Protein AF-A0A9N9XQN3-F1 (afdb_monomer)

InterPro domains:
  IPR042431 DENN domain-containing protein 10 [PTHR28544] (8-300)

Secondary structure (DSSP, 8-state):
-------EEEEEEEETTEEEEEEEES---HHHHHHHHHHHT-TT---TT-EEEEEETTEEEEEEEEEETTEEEEEEEEESS--HHHHHHHHHHHHHHHSSSSS--HHHHHHHHHHHHHHTEEEETTEEEESTTPPPP--HHHHHHHHGGGHHHHHHHHHTT--EEEE-SSHHHHHHHHHHHHTTSTTS-HHHHEE---SSGGG--TTT--EEEES-GGGGG-TTT-SEEEETTTTEEEE-TTTGGGG---HHHHHHHHHHHHHHHTT--HHHHHHHHHHHHHHHHHHHHHHHHTTT-TTS---HHHHHHHHHHHTT-

Solvent-accessible surface area (backbone atoms only — not comparable to full-atom values): 18106 Å² total; per-residue (Å²): 132,86,74,66,49,69,69,31,40,36,37,36,39,51,47,100,92,44,76,40,82,74,46,70,41,60,89,73,54,72,70,55,52,52,55,49,64,67,53,77,66,37,90,93,59,85,51,78,71,40,56,52,57,44,76,57,94,72,34,32,43,35,36,33,28,35,70,51,98,93,32,48,31,33,38,35,41,32,21,74,53,95,47,69,58,55,46,50,51,54,35,51,56,54,46,65,64,50,44,100,49,97,67,70,59,61,69,59,51,51,51,50,53,49,47,35,61,71,66,46,28,50,77,56,98,90,42,82,40,41,50,86,71,48,75,79,78,67,55,45,55,59,52,39,62,61,37,45,66,58,42,45,58,57,44,50,31,60,72,58,65,33,36,33,41,37,35,23,81,50,61,50,64,36,41,48,47,50,58,17,55,44,48,61,45,71,91,53,60,56,85,59,31,52,40,58,65,42,84,50,78,87,69,57,59,84,86,62,46,26,40,35,25,26,57,47,71,74,62,73,74,45,50,90,78,34,35,32,41,33,32,66,80,65,59,43,78,46,70,20,83,94,32,48,81,80,65,57,79,44,70,70,52,50,52,54,28,51,56,54,51,53,39,52,74,68,66,54,53,68,67,58,52,42,50,51,41,44,52,52,51,48,52,52,53,53,51,44,53,55,55,63,74,48,78,87,53,102,76,75,72,87,50,64,59,54,52,51,47,47,56,58,37,64,77,75,110

Organism: Phyllotreta striolata (NCBI:txid444603)

Radius of gyration: 21.81 Å; Cα contacts (8 Å, |Δi|>4): 492; chains: 1; bounding box: 52×36×66 Å

Nearest PDB structures (foldseek):
  3tw8-assembly2_C  TM=7.185E-01  e=7.564E-12  Homo sapiens
  6ekk-assembly2_B  TM=7.281E-01  e=8.008E-12  Homo sapiens
  8u62-assembly1_A  TM=4.070E-01  e=1.623E-01  Pseudomonas syringae pv. tomato str. DC3000
  8u62-assembly1_B  TM=3.936E-01  e=9.515E-01  Pseudomonas syringae pv. tomato str. DC3000
  8u63-assembly1_B  TM=2.597E-01  e=5.694E-01  Pseudomonas syringae pv. tomato str. DC3000

Structure (mmCIF, N/CA/C/O backbone):
data_AF-A0A9N9XQN3-F1
#
_entry.id   AF-A0A9N9XQN3-F1
#
loop_
_atom_site.group_PDB
_atom_site.id
_atom_site.type_symbol
_atom_site.label_atom_id
_atom_site.label_alt_id
_atom_site.label_comp_id
_atom_site.label_asym_id
_atom_site.label_entity_id
_atom_site.label_seq_id
_atom_site.pdbx_PDB_ins_code
_atom_site.Cartn_x
_atom_site.Cartn_y
_atom_site.Cartn_z
_atom_site.occupancy
_atom_site.B_iso_or_equiv
_atom_site.auth_seq_id
_atom_site.auth_comp_id
_atom_site.auth_asym_id
_atom_site.auth_atom_id
_atom_site.pdbx_PDB_model_num
ATOM 1 N N . MET A 1 1 ? 8.381 -19.493 3.415 1.00 41.78 1 MET A N 1
ATOM 2 C CA . MET A 1 1 ? 8.331 -18.110 2.904 1.00 41.78 1 MET A CA 1
ATOM 3 C C . MET A 1 1 ? 8.675 -18.151 1.430 1.00 41.78 1 MET A C 1
ATOM 5 O O . MET A 1 1 ? 9.706 -18.716 1.086 1.00 41.78 1 MET A O 1
ATOM 9 N N . VAL A 1 2 ? 7.784 -17.665 0.567 1.00 50.81 2 VAL A N 1
ATOM 10 C CA . VAL A 1 2 ? 8.102 -17.444 -0.852 1.00 50.81 2 VAL A CA 1
ATOM 11 C C . VAL A 1 2 ? 9.065 -16.255 -0.885 1.00 50.81 2 VAL A C 1
ATOM 13 O O . VAL A 1 2 ? 8.782 -15.239 -0.257 1.00 50.81 2 VAL A O 1
ATOM 16 N N . GLY A 1 3 ? 10.244 -16.408 -1.489 1.00 68.69 3 GLY A N 1
ATOM 17 C CA . GLY A 1 3 ? 11.251 -15.342 -1.507 1.00 68.69 3 GLY A CA 1
ATOM 18 C C . GLY A 1 3 ? 10.752 -14.100 -2.252 1.00 68.69 3 GLY A C 1
ATOM 19 O O . GLY A 1 3 ? 10.017 -14.226 -3.228 1.00 68.69 3 GLY A O 1
ATOM 20 N N . CYS A 1 4 ? 11.194 -12.910 -1.834 1.00 87.06 4 CYS A N 1
ATOM 21 C CA . CYS A 1 4 ? 10.868 -11.617 -2.460 1.00 87.06 4 CYS A CA 1
ATOM 22 C C . CYS A 1 4 ? 11.617 -11.383 -3.782 1.00 87.06 4 CYS A C 1
ATOM 24 O O . CYS A 1 4 ? 12.092 -10.282 -4.049 1.00 87.06 4 CYS A O 1
ATOM 26 N N . LYS A 1 5 ? 11.774 -12.431 -4.593 1.00 93.56 5 LYS A N 1
ATOM 27 C CA . LYS A 1 5 ? 12.489 -12.359 -5.865 1.00 93.56 5 LYS A CA 1
ATOM 28 C C . LYS A 1 5 ? 11.556 -11.850 -6.963 1.00 93.56 5 LYS A C 1
ATOM 30 O O . LYS A 1 5 ? 10.411 -12.303 -7.037 1.00 93.56 5 LYS A O 1
ATOM 35 N N . PRO A 1 6 ? 12.044 -10.979 -7.863 1.00 95.06 6 PRO A N 1
ATOM 36 C CA . PRO A 1 6 ? 11.271 -10.599 -9.032 1.00 95.06 6 PRO A CA 1
ATOM 37 C C . PRO A 1 6 ? 11.036 -11.829 -9.919 1.00 95.06 6 PRO A C 1
ATOM 39 O O . PRO A 1 6 ? 11.933 -12.643 -10.144 1.00 95.06 6 PRO A O 1
ATOM 42 N N . VAL A 1 7 ? 9.815 -11.950 -10.428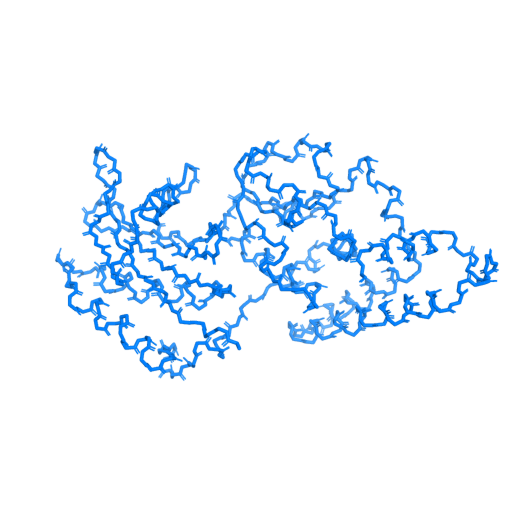 1.00 95.25 7 VAL A N 1
ATOM 43 C CA . VAL A 1 7 ? 9.378 -13.035 -11.315 1.00 95.25 7 VAL A CA 1
ATOM 44 C C . VAL A 1 7 ? 9.833 -12.759 -12.743 1.00 95.25 7 VAL A C 1
ATOM 46 O O . VAL A 1 7 ? 10.377 -13.640 -13.405 1.00 95.25 7 VAL A O 1
ATOM 49 N N . SER A 1 8 ? 9.632 -11.528 -13.207 1.00 95.25 8 SER A N 1
ATOM 50 C CA . SER A 1 8 ? 10.010 -11.070 -14.542 1.00 95.25 8 SER A CA 1
ATOM 51 C C . SER A 1 8 ? 10.117 -9.550 -14.580 1.00 95.25 8 SER A C 1
ATOM 53 O O . SER A 1 8 ? 9.604 -8.853 -13.702 1.00 95.25 8 SER A O 1
ATOM 55 N N . PHE A 1 9 ? 10.766 -9.035 -15.620 1.00 95.81 9 PHE A N 1
ATOM 56 C CA . PHE A 1 9 ? 10.709 -7.627 -15.979 1.00 95.81 9 PHE A CA 1
ATOM 57 C C . PHE A 1 9 ? 10.311 -7.435 -17.444 1.00 95.81 9 PHE A C 1
ATOM 59 O O . PHE A 1 9 ? 10.523 -8.305 -18.299 1.00 95.81 9 PHE A O 1
ATOM 66 N N . HIS A 1 10 ? 9.719 -6.278 -17.723 1.00 94.31 10 HIS A N 1
ATOM 67 C CA . HIS A 1 10 ? 9.156 -5.918 -19.016 1.00 94.31 10 HIS A CA 1
ATOM 68 C C . HIS A 1 10 ? 9.489 -4.468 -19.343 1.00 94.31 10 HIS A C 1
ATOM 70 O O . HIS A 1 10 ? 9.484 -3.613 -18.457 1.00 94.31 10 HIS A O 1
ATOM 76 N N . ILE A 1 11 ? 9.744 -4.195 -20.620 1.00 92.44 11 ILE A N 1
ATOM 77 C CA . ILE A 1 11 ? 9.940 -2.842 -21.135 1.00 92.44 11 ILE A CA 1
ATOM 78 C C . ILE A 1 11 ? 8.871 -2.557 -22.172 1.00 92.44 11 ILE A C 1
ATOM 80 O O . ILE A 1 11 ? 8.685 -3.326 -23.119 1.00 92.44 11 ILE A O 1
ATOM 84 N N . PHE A 1 12 ? 8.199 -1.430 -21.983 1.00 90.31 12 PHE A N 1
ATOM 85 C CA . PHE A 1 12 ? 7.163 -0.927 -22.865 1.00 90.31 12 PHE A CA 1
ATOM 86 C C . PHE A 1 12 ? 7.571 0.392 -23.480 1.00 90.31 12 PHE A C 1
ATOM 88 O O . PHE A 1 12 ? 8.219 1.223 -22.841 1.00 90.31 12 PHE A O 1
ATOM 95 N N . GLU A 1 13 ? 7.107 0.595 -24.703 1.00 87.94 13 GLU A N 1
ATOM 96 C CA . GLU A 1 13 ? 7.229 1.847 -25.421 1.00 87.94 13 GLU A CA 1
ATOM 97 C C . GLU A 1 13 ? 5.866 2.234 -25.998 1.00 87.94 13 GLU A C 1
ATOM 99 O O . GLU A 1 13 ? 5.227 1.460 -26.715 1.00 87.94 13 GLU A O 1
ATOM 104 N N . LYS A 1 14 ? 5.411 3.445 -25.672 1.00 83.44 14 LYS A N 1
ATOM 105 C CA . LYS A 1 14 ? 4.187 4.030 -26.213 1.00 83.44 14 LYS A CA 1
ATOM 106 C C . LYS A 1 14 ? 4.483 4.583 -27.599 1.00 83.44 14 LYS A C 1
ATOM 108 O O . LYS A 1 14 ? 5.196 5.578 -27.742 1.00 83.44 14 LYS A O 1
ATOM 113 N N . THR A 1 15 ? 3.944 3.927 -28.621 1.00 72.38 15 THR A N 1
ATOM 114 C CA . THR A 1 15 ? 4.002 4.393 -30.012 1.00 72.38 15 THR A CA 1
ATOM 115 C C . THR A 1 15 ? 2.763 5.226 -30.348 1.00 72.38 15 THR A C 1
ATOM 117 O O . THR A 1 15 ? 1.757 5.180 -29.641 1.00 72.38 15 THR A O 1
ATOM 120 N N . ASN A 1 16 ? 2.793 5.953 -31.468 1.00 67.19 16 ASN A N 1
ATOM 121 C CA . ASN A 1 16 ? 1.632 6.715 -31.950 1.00 67.19 16 ASN A CA 1
ATOM 122 C C . ASN A 1 16 ? 0.404 5.826 -32.244 1.00 67.19 16 ASN A C 1
ATOM 124 O O . ASN A 1 16 ? -0.719 6.318 -32.240 1.00 67.19 16 ASN A O 1
ATOM 128 N N . SER A 1 17 ? 0.611 4.527 -32.488 1.00 67.31 17 SER A N 1
ATOM 129 C CA . SER A 1 17 ? -0.433 3.516 -32.710 1.00 67.31 17 SER A CA 1
ATOM 130 C C . SER A 1 17 ? -0.926 2.823 -31.431 1.00 67.31 17 SER A C 1
ATOM 132 O O . SER A 1 17 ? -1.815 1.980 -31.510 1.00 67.31 17 SER A O 1
ATOM 134 N N . GLY A 1 18 ? -0.362 3.154 -30.265 1.00 69.62 18 GLY A N 1
ATOM 135 C CA . GLY A 1 18 ? -0.632 2.494 -28.987 1.00 69.62 18 GLY A CA 1
ATOM 136 C C . GLY A 1 18 ? 0.629 1.933 -28.330 1.00 69.62 18 GLY A C 1
ATOM 137 O O . GLY A 1 18 ? 1.746 2.088 -28.830 1.00 69.62 18 GLY A O 1
ATOM 138 N N . ASP A 1 19 ? 0.458 1.283 -27.186 1.00 69.62 19 ASP A N 1
ATOM 139 C CA . ASP A 1 19 ? 1.572 0.743 -26.407 1.00 69.62 19 ASP A CA 1
ATOM 140 C C . ASP A 1 19 ? 2.061 -0.584 -26.994 1.00 69.62 19 ASP A C 1
ATOM 142 O O . ASP A 1 19 ? 1.260 -1.440 -27.373 1.00 69.62 19 ASP A O 1
ATOM 146 N N . VAL A 1 20 ? 3.376 -0.782 -27.065 1.00 75.50 20 VAL A N 1
ATOM 147 C CA . VAL A 1 20 ? 3.981 -2.033 -27.537 1.00 75.50 20 VAL A CA 1
ATOM 148 C C . VAL A 1 20 ? 4.900 -2.584 -26.449 1.00 75.50 20 VAL A C 1
ATOM 150 O O . VAL A 1 20 ? 5.717 -1.857 -25.880 1.00 75.50 20 VAL A O 1
ATOM 153 N N . ILE A 1 21 ? 4.761 -3.883 -26.151 1.00 76.62 21 ILE A N 1
ATOM 154 C CA . ILE A 1 21 ? 5.747 -4.621 -25.352 1.00 76.62 21 ILE A CA 1
ATOM 155 C C . ILE A 1 21 ? 6.997 -4.740 -26.208 1.00 76.62 21 ILE A C 1
ATOM 157 O O . ILE A 1 21 ? 7.032 -5.538 -27.144 1.00 76.62 21 ILE A O 1
ATOM 161 N N . SER A 1 22 ? 8.019 -3.960 -25.884 1.00 80.00 22 SER A N 1
ATOM 162 C CA . SER A 1 22 ? 9.279 -4.001 -26.616 1.00 80.00 22 SER A CA 1
ATOM 163 C C . SER A 1 22 ? 10.134 -5.183 -26.170 1.00 80.00 22 SER A C 1
ATOM 165 O O . SER A 1 22 ? 10.893 -5.720 -26.974 1.00 80.00 22 SER A O 1
ATOM 167 N N . TRP A 1 23 ? 10.032 -5.606 -24.899 1.00 88.38 23 TRP A N 1
ATOM 168 C CA . TRP A 1 23 ? 10.883 -6.680 -24.386 1.00 88.38 23 TRP A CA 1
ATOM 169 C C . TRP A 1 23 ? 10.399 -7.299 -23.059 1.00 88.38 23 TRP A C 1
ATOM 171 O O . TRP A 1 23 ? 9.783 -6.620 -22.237 1.00 88.38 23 TRP A O 1
ATOM 181 N N . THR A 1 24 ? 10.697 -8.584 -22.824 1.00 91.94 24 THR A N 1
ATOM 182 C CA . THR A 1 24 ? 10.323 -9.322 -21.601 1.00 91.94 24 THR A CA 1
ATOM 183 C C . THR A 1 24 ? 11.357 -10.383 -21.226 1.00 91.94 24 THR A C 1
ATOM 185 O O . THR A 1 24 ? 11.864 -11.086 -22.101 1.00 91.94 24 THR A O 1
ATOM 188 N N . TYR A 1 25 ? 11.632 -10.540 -19.927 1.00 94.06 25 TYR A N 1
ATOM 189 C CA . TYR A 1 25 ? 12.410 -11.670 -19.414 1.00 94.06 25 TYR A CA 1
ATOM 190 C C . TYR A 1 25 ? 12.109 -11.988 -17.942 1.00 94.06 25 TYR A C 1
ATOM 192 O O . TYR A 1 25 ? 12.026 -11.065 -17.131 1.00 94.06 25 TYR A O 1
ATOM 200 N N . PRO A 1 26 ? 12.041 -13.276 -17.567 1.00 93.25 26 PRO A N 1
ATOM 201 C CA . PRO A 1 26 ? 11.905 -14.436 -18.449 1.00 93.25 26 PRO A CA 1
ATOM 202 C C . PRO A 1 26 ? 10.621 -14.374 -19.293 1.00 93.25 26 PRO A C 1
ATOM 204 O O . PRO A 1 26 ? 9.815 -13.454 -19.156 1.00 93.25 26 PRO A O 1
ATOM 207 N N . THR A 1 27 ? 10.434 -15.339 -20.195 1.00 86.75 27 THR A N 1
ATOM 208 C CA . THR A 1 27 ? 9.187 -15.413 -20.974 1.00 86.75 27 THR A CA 1
ATOM 209 C C . THR A 1 27 ? 8.010 -15.671 -20.033 1.00 86.75 27 THR A C 1
ATOM 211 O O . THR A 1 27 ? 8.072 -16.572 -19.199 1.00 86.75 27 THR A O 1
ATOM 214 N N . VAL A 1 28 ? 6.937 -14.893 -20.182 1.00 87.25 28 VAL A N 1
ATOM 215 C CA . VAL A 1 28 ? 5.684 -15.046 -19.426 1.00 87.25 28 VAL A CA 1
ATOM 216 C C . VAL A 1 28 ? 4.556 -15.562 -20.321 1.00 87.25 28 VAL A C 1
ATOM 218 O O . VAL A 1 28 ? 4.642 -15.487 -21.550 1.00 87.25 28 VAL A O 1
ATOM 221 N N . THR A 1 29 ? 3.490 -16.071 -19.702 1.00 87.50 29 THR A N 1
ATOM 222 C CA . THR A 1 29 ? 2.291 -16.544 -20.415 1.00 87.50 29 THR A CA 1
ATOM 223 C C . THR A 1 29 ? 1.596 -15.409 -21.171 1.00 87.50 29 THR A C 1
ATOM 225 O O . THR A 1 29 ? 1.710 -14.242 -20.788 1.00 87.50 29 THR A O 1
ATOM 228 N N . ASP A 1 30 ? 0.838 -15.736 -22.218 1.00 86.31 30 ASP A N 1
ATOM 229 C CA . ASP A 1 30 ? 0.096 -14.725 -22.982 1.00 86.31 30 ASP A CA 1
ATOM 230 C C . ASP A 1 30 ? -0.988 -14.037 -22.141 1.00 86.31 30 ASP A C 1
ATOM 232 O O . ASP A 1 30 ? -1.183 -12.830 -22.270 1.00 86.31 30 ASP A O 1
ATOM 236 N N . GLU A 1 31 ? -1.604 -14.751 -21.192 1.00 86.75 31 GLU A N 1
ATOM 237 C CA . GLU A 1 31 ?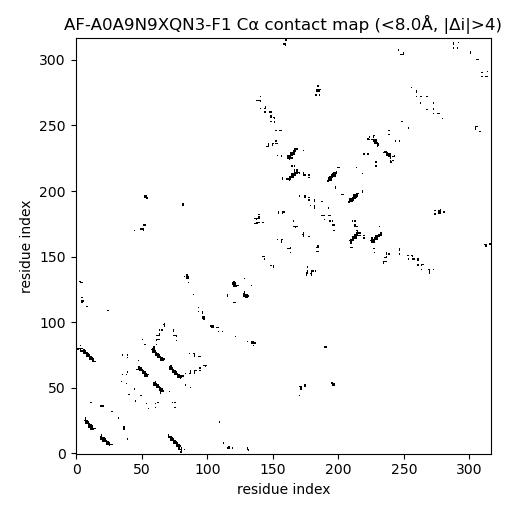 -2.497 -14.141 -20.199 1.00 86.75 31 GLU A CA 1
ATOM 238 C C . GLU A 1 31 ? -1.788 -13.049 -19.392 1.00 86.75 31 GLU A C 1
ATOM 240 O O . GLU A 1 31 ? -2.318 -11.953 -19.215 1.00 86.75 31 GLU A O 1
ATOM 245 N N . THR A 1 32 ? -0.569 -13.327 -18.917 1.00 85.44 32 THR A N 1
ATOM 246 C CA . THR A 1 32 ? 0.235 -12.347 -18.180 1.00 85.44 32 THR A CA 1
ATOM 247 C C . THR A 1 32 ? 0.574 -11.149 -19.065 1.00 85.44 32 THR A C 1
ATOM 249 O O . THR A 1 32 ? 0.448 -10.017 -18.610 1.00 85.44 32 THR A O 1
ATOM 252 N N . LYS A 1 33 ? 0.940 -11.359 -20.338 1.00 84.94 33 LYS A N 1
ATOM 253 C CA . LYS A 1 33 ? 1.219 -10.253 -21.276 1.00 84.94 33 LYS A CA 1
ATOM 254 C C . LYS A 1 33 ? 0.015 -9.330 -21.447 1.00 84.94 33 LYS A C 1
ATOM 256 O O . LYS A 1 33 ? 0.193 -8.115 -21.412 1.00 84.94 33 LYS A O 1
ATOM 261 N N . ILE A 1 34 ? -1.188 -9.893 -21.592 1.00 84.69 34 ILE A N 1
ATOM 262 C CA . ILE A 1 34 ? -2.435 -9.121 -21.706 1.00 84.69 34 ILE A CA 1
ATOM 263 C C . ILE A 1 34 ? -2.644 -8.261 -20.453 1.00 84.69 34 ILE A C 1
ATOM 265 O O . ILE A 1 34 ? -2.884 -7.060 -20.573 1.00 84.69 34 ILE A O 1
ATOM 269 N N . LEU A 1 35 ? -2.482 -8.842 -19.259 1.00 84.06 35 LEU A N 1
ATOM 270 C CA . LEU A 1 35 ? -2.633 -8.117 -17.990 1.00 84.06 35 LEU A CA 1
ATOM 271 C C . LEU A 1 35 ? -1.613 -6.981 -17.840 1.00 84.06 35 LEU A C 1
ATOM 273 O O . LEU A 1 35 ? -1.959 -5.884 -17.399 1.00 84.06 35 LEU A O 1
ATOM 277 N N . ILE A 1 36 ? -0.354 -7.216 -18.219 1.00 85.38 36 ILE A N 1
ATOM 278 C CA . ILE A 1 36 ? 0.685 -6.182 -18.167 1.00 85.38 36 ILE A CA 1
ATOM 279 C C . ILE A 1 36 ? 0.347 -5.030 -19.130 1.00 85.38 36 ILE A C 1
ATOM 281 O O . ILE A 1 36 ? 0.477 -3.859 -18.772 1.00 85.38 36 ILE A O 1
ATOM 285 N N . HIS A 1 37 ? -0.128 -5.348 -20.338 1.00 82.56 37 HIS A N 1
ATOM 286 C CA . HIS A 1 37 ? -0.503 -4.348 -21.342 1.00 82.56 37 HIS A CA 1
ATOM 287 C C . HIS A 1 37 ? -1.649 -3.450 -20.858 1.00 82.56 37 HIS A C 1
ATOM 289 O O . HIS A 1 37 ? -1.569 -2.230 -20.959 1.00 82.56 37 HIS A O 1
ATOM 295 N N . GLN A 1 38 ? -2.654 -4.041 -20.209 1.00 80.56 38 GLN A N 1
ATOM 296 C CA . GLN A 1 38 ? -3.779 -3.311 -19.618 1.00 80.56 38 GLN A CA 1
ATOM 297 C C . GLN A 1 38 ? -3.382 -2.414 -18.431 1.00 80.56 38 GLN A C 1
ATOM 299 O O . GLN A 1 38 ? -4.091 -1.454 -18.129 1.00 80.56 38 GLN A O 1
ATOM 304 N N . THR A 1 39 ? -2.268 -2.702 -17.749 1.00 80.19 39 THR A N 1
ATOM 305 C CA . THR A 1 39 ? -1.866 -1.977 -16.532 1.00 80.19 39 THR A CA 1
ATOM 306 C C . THR A 1 39 ? -0.896 -0.821 -16.788 1.00 80.19 39 THR A C 1
ATOM 308 O O . THR A 1 39 ? -1.042 0.212 -16.139 1.00 80.19 39 THR A O 1
ATOM 311 N N . CYS A 1 40 ? 0.035 -0.955 -17.741 1.00 78.75 40 CYS A N 1
ATOM 312 C CA . CYS A 1 40 ? 1.220 -0.101 -17.947 1.00 78.75 40 CYS A CA 1
ATOM 313 C C . CYS A 1 40 ? 0.965 1.420 -18.096 1.00 78.75 40 CYS A C 1
ATOM 315 O O . CYS A 1 40 ? 1.704 2.236 -17.527 1.00 78.75 40 CYS A O 1
ATOM 317 N N . PHE A 1 41 ? -0.101 1.806 -18.802 1.00 79.69 41 PHE A N 1
ATOM 318 C CA . PHE A 1 41 ? -0.487 3.204 -19.048 1.00 79.69 41 PHE A CA 1
ATOM 319 C C . PHE A 1 41 ? -1.972 3.414 -18.757 1.00 79.69 41 PHE A C 1
ATOM 321 O O . PHE A 1 41 ? -2.759 3.812 -19.615 1.00 79.69 41 PHE A O 1
ATOM 328 N N . SER A 1 42 ? -2.367 3.101 -17.524 1.00 76.25 42 SER A N 1
ATOM 329 C CA . SER A 1 42 ? -3.748 3.288 -17.080 1.00 76.25 42 SER A CA 1
ATOM 330 C C . SER A 1 42 ? -4.202 4.738 -17.300 1.00 76.25 42 SER A C 1
ATOM 332 O O . SER A 1 42 ? -3.476 5.680 -16.982 1.00 76.25 42 SER A O 1
ATOM 334 N N . LYS A 1 43 ? -5.417 4.929 -17.831 1.00 74.62 43 LYS A N 1
ATOM 335 C CA . LYS A 1 43 ? -5.972 6.257 -18.140 1.00 74.62 43 LYS A CA 1
ATOM 336 C C . LYS A 1 43 ? -5.879 7.180 -16.922 1.00 74.62 43 LYS A C 1
ATOM 338 O O . LYS A 1 43 ? -6.367 6.830 -15.858 1.00 74.62 43 LYS A O 1
ATOM 343 N N . GLY A 1 44 ? -5.292 8.365 -17.070 1.00 72.31 44 GLY A N 1
ATOM 344 C CA . GLY A 1 44 ? -5.114 9.310 -15.957 1.00 72.31 44 GLY A CA 1
ATOM 345 C C . GLY A 1 44 ? -3.846 9.097 -15.121 1.00 72.31 44 GLY A C 1
ATOM 346 O O . GLY A 1 44 ? -3.590 9.897 -14.230 1.00 72.31 44 GLY A O 1
ATOM 347 N N . LEU A 1 45 ? -3.033 8.085 -15.439 1.00 79.25 45 LEU A N 1
ATOM 348 C CA . LEU A 1 45 ? -1.694 7.854 -14.884 1.00 79.25 45 LEU A CA 1
ATOM 349 C C . LEU A 1 45 ? -0.632 7.965 -15.990 1.00 79.25 45 LEU A C 1
ATOM 351 O O . LEU A 1 45 ? 0.162 7.052 -16.200 1.00 79.25 45 LEU A O 1
ATOM 355 N N . GLU A 1 46 ? -0.659 9.055 -16.757 1.00 74.94 46 GLU A N 1
ATOM 356 C CA . GLU A 1 46 ? 0.240 9.273 -17.898 1.00 74.94 46 GLU A CA 1
ATOM 357 C C . GLU A 1 46 ? 1.201 10.436 -17.634 1.00 74.94 46 GLU A C 1
ATOM 359 O O . GLU A 1 46 ? 1.090 11.504 -18.243 1.00 74.94 46 GLU A O 1
ATOM 364 N N . THR A 1 47 ? 2.155 10.216 -16.732 1.00 79.19 47 THR A N 1
ATOM 365 C CA . THR A 1 47 ? 3.128 11.231 -16.312 1.00 79.19 47 THR A CA 1
ATOM 366 C C . THR A 1 47 ? 4.544 10.681 -16.455 1.00 79.19 47 THR A C 1
ATOM 368 O O . THR A 1 47 ? 4.802 9.505 -16.206 1.00 79.19 47 THR A O 1
ATOM 371 N N . VAL A 1 48 ? 5.479 11.524 -16.896 1.00 81.06 48 VAL A N 1
ATOM 372 C CA . VAL A 1 48 ? 6.898 11.147 -16.946 1.00 81.06 48 VAL A CA 1
ATOM 373 C C . VAL A 1 48 ? 7.427 11.037 -15.519 1.00 81.06 48 VAL A C 1
ATOM 375 O O . VAL A 1 48 ? 7.106 11.885 -14.696 1.00 81.06 48 VAL A O 1
ATOM 378 N N . ASP A 1 49 ? 8.256 10.024 -15.266 1.00 88.81 49 ASP A N 1
ATOM 379 C CA . ASP A 1 49 ? 8.871 9.746 -13.962 1.00 88.81 49 ASP A CA 1
ATOM 380 C C . ASP A 1 49 ? 7.896 9.245 -12.882 1.00 88.81 49 ASP A C 1
ATOM 382 O O . ASP A 1 49 ? 8.196 9.263 -11.694 1.00 88.81 49 ASP A O 1
ATOM 386 N N . LEU A 1 50 ? 6.743 8.716 -13.292 1.00 93.44 50 LEU A N 1
ATOM 387 C CA . LEU A 1 50 ? 5.738 8.188 -12.376 1.00 93.44 50 LEU A CA 1
ATOM 388 C C . LEU A 1 50 ? 6.044 6.748 -11.947 1.00 93.44 50 LEU A C 1
ATOM 390 O O . LEU A 1 50 ? 6.149 5.863 -12.802 1.00 93.44 50 LEU A O 1
ATOM 394 N N . PHE A 1 51 ? 6.108 6.489 -10.642 1.00 95.62 51 PHE A N 1
ATOM 395 C CA . PHE A 1 51 ? 6.054 5.145 -10.071 1.00 95.62 51 PHE A CA 1
ATOM 396 C C . PHE A 1 51 ? 4.657 4.835 -9.530 1.00 95.62 51 PHE A C 1
ATOM 398 O O . PHE A 1 51 ? 4.019 5.660 -8.894 1.00 95.62 51 PHE A O 1
ATOM 405 N N . TYR A 1 52 ? 4.160 3.629 -9.767 1.00 95.50 52 TYR A N 1
ATOM 406 C CA . TYR A 1 52 ? 2.957 3.139 -9.103 1.00 95.50 52 TYR A CA 1
ATOM 407 C C . TYR A 1 52 ? 2.907 1.619 -9.171 1.00 95.50 52 TYR A C 1
ATOM 409 O O . TYR A 1 52 ? 3.637 0.979 -9.934 1.00 95.50 52 TYR A O 1
ATOM 417 N N . TYR A 1 53 ? 2.024 1.021 -8.381 1.00 94.94 53 TYR A N 1
ATOM 418 C CA . TYR A 1 53 ? 1.839 -0.421 -8.380 1.00 94.94 53 TYR A CA 1
ATOM 419 C C . TYR A 1 53 ? 0.374 -0.839 -8.329 1.00 94.94 53 TYR A C 1
ATOM 421 O O . TYR A 1 53 ? -0.499 -0.118 -7.850 1.00 94.94 53 TYR A O 1
ATOM 429 N N . LYS A 1 54 ? 0.095 -2.021 -8.870 1.00 91.69 54 LYS A N 1
ATOM 430 C CA . LYS A 1 54 ? -1.237 -2.638 -8.891 1.00 91.69 54 LYS A CA 1
ATOM 431 C C . LYS A 1 54 ? -1.124 -4.123 -8.606 1.00 91.69 54 LYS A C 1
ATOM 433 O O . LYS A 1 54 ? -0.052 -4.702 -8.789 1.00 91.69 54 LYS A O 1
ATOM 438 N N . ARG A 1 55 ? -2.228 -4.745 -8.201 1.00 88.19 55 ARG A N 1
ATOM 439 C CA . ARG A 1 55 ? -2.283 -6.193 -8.026 1.00 88.19 55 ARG A CA 1
ATOM 440 C C . ARG A 1 55 ? -3.234 -6.825 -9.026 1.00 88.19 55 ARG A C 1
ATOM 442 O O . ARG A 1 55 ? -4.425 -6.538 -9.027 1.00 88.19 55 ARG A O 1
ATOM 449 N N . GLU A 1 56 ? -2.714 -7.763 -9.807 1.00 84.81 56 GLU A N 1
ATOM 450 C CA . GLU A 1 56 ? -3.512 -8.578 -10.713 1.00 84.81 56 GLU A CA 1
ATOM 451 C C . GLU A 1 56 ? -3.326 -10.062 -10.414 1.00 84.81 56 GLU A C 1
ATOM 453 O O . GLU A 1 56 ? -2.224 -10.616 -10.459 1.00 84.81 56 GLU A O 1
ATOM 458 N N . LYS A 1 57 ? -4.437 -10.732 -10.093 1.00 83.50 57 LYS A N 1
ATOM 459 C CA . LYS A 1 57 ? -4.440 -12.107 -9.574 1.00 83.50 57 LYS A CA 1
ATOM 460 C C . LYS A 1 57 ? -3.456 -12.226 -8.389 1.00 83.50 57 LYS A C 1
ATOM 462 O O . LYS A 1 57 ? -3.649 -11.585 -7.359 1.00 83.50 57 LYS A O 1
ATOM 467 N N . LYS A 1 58 ? -2.405 -13.038 -8.527 1.00 85.62 58 LYS A N 1
ATOM 468 C CA . LYS A 1 58 ? -1.372 -13.250 -7.501 1.00 85.62 58 LYS A CA 1
ATOM 469 C C . LYS A 1 58 ? -0.128 -12.372 -7.666 1.00 85.62 58 LYS A C 1
ATOM 471 O O . LYS A 1 58 ? 0.759 -12.450 -6.826 1.00 85.62 58 LYS A O 1
ATOM 476 N N . TYR A 1 59 ? -0.046 -11.578 -8.733 1.00 89.75 59 TYR A N 1
ATOM 477 C CA . TYR A 1 59 ? 1.139 -10.788 -9.045 1.00 89.75 59 TYR A CA 1
ATOM 478 C C . TYR A 1 59 ? 0.927 -9.315 -8.722 1.00 89.75 59 TYR A C 1
ATOM 480 O O . TYR A 1 59 ? -0.088 -8.710 -9.068 1.00 89.75 59 TYR A O 1
ATOM 488 N N . TRP A 1 60 ? 1.936 -8.730 -8.100 1.00 93.50 60 TRP A N 1
ATOM 489 C CA . TRP A 1 60 ? 2.131 -7.298 -8.012 1.00 93.50 60 TRP A CA 1
ATOM 490 C C . TRP A 1 60 ? 2.863 -6.814 -9.257 1.00 93.50 60 TRP A C 1
ATOM 492 O O . TRP A 1 60 ? 3.886 -7.373 -9.654 1.00 93.50 60 TRP A O 1
ATOM 502 N N . HIS A 1 61 ? 2.304 -5.784 -9.878 1.00 94.25 61 HIS A N 1
ATOM 503 C CA . HIS A 1 61 ? 2.851 -5.092 -11.032 1.00 94.25 61 HIS A CA 1
ATOM 504 C C . HIS A 1 61 ? 3.444 -3.778 -10.532 1.00 94.25 61 HIS A C 1
ATOM 506 O O . HIS A 1 61 ? 2.691 -2.863 -10.206 1.00 94.25 61 HIS A O 1
ATOM 512 N N . TYR A 1 62 ? 4.771 -3.686 -10.466 1.00 96.56 62 TYR A N 1
ATOM 513 C CA . TYR A 1 62 ? 5.487 -2.462 -10.104 1.00 96.56 62 TYR A CA 1
ATOM 514 C C . TYR A 1 62 ? 5.912 -1.738 -11.368 1.00 96.56 62 TYR A C 1
ATOM 516 O O . TYR A 1 62 ? 6.652 -2.300 -12.172 1.00 96.56 62 TYR A O 1
ATOM 524 N N . ILE A 1 63 ? 5.421 -0.520 -11.570 1.00 95.44 63 ILE A N 1
ATOM 525 C CA . ILE A 1 63 ? 5.470 0.175 -12.854 1.00 95.44 63 ILE A CA 1
ATOM 526 C C . ILE A 1 63 ? 6.184 1.507 -12.654 1.00 95.44 63 ILE A C 1
ATOM 528 O O . ILE A 1 63 ? 5.757 2.321 -11.842 1.00 95.44 63 ILE A O 1
ATOM 532 N N . LYS A 1 64 ? 7.253 1.749 -13.416 1.00 96.06 64 LYS A N 1
ATOM 533 C CA . LYS A 1 64 ? 7.932 3.050 -13.484 1.00 96.06 64 LYS A CA 1
ATOM 534 C C . LYS A 1 64 ? 7.892 3.565 -14.914 1.00 96.06 64 LYS A C 1
ATOM 536 O O . LYS A 1 64 ? 8.497 2.966 -15.805 1.00 96.06 64 LYS A O 1
ATOM 541 N N . GLN A 1 65 ? 7.175 4.661 -15.134 1.00 93.81 65 GLN A N 1
ATOM 542 C CA . GLN A 1 65 ? 7.120 5.362 -16.413 1.00 93.81 65 GLN A CA 1
ATOM 543 C C . GLN A 1 65 ? 8.282 6.348 -16.530 1.00 93.81 65 GLN A C 1
ATOM 545 O O . GLN A 1 65 ? 8.645 7.022 -15.572 1.00 93.81 65 GLN A O 1
ATOM 550 N N . PHE A 1 66 ? 8.867 6.462 -17.719 1.00 92.62 66 PHE A N 1
ATOM 551 C CA . PHE A 1 66 ? 9.999 7.348 -17.985 1.00 92.62 66 PHE A CA 1
ATOM 552 C C . PHE A 1 66 ? 10.004 7.825 -19.442 1.00 92.62 66 PHE A C 1
ATOM 554 O O . PHE A 1 66 ? 9.324 7.270 -20.304 1.00 92.62 66 PHE A O 1
ATOM 561 N N . GLY A 1 67 ? 10.766 8.881 -19.727 1.00 89.62 67 GLY A N 1
ATOM 562 C CA . GLY A 1 67 ? 10.958 9.393 -21.084 1.00 89.62 67 GLY A CA 1
ATOM 563 C C . GLY A 1 67 ? 12.260 8.889 -21.708 1.00 89.62 67 GLY A C 1
ATOM 564 O O . GLY A 1 67 ? 13.304 8.900 -21.057 1.00 89.62 67 GLY A O 1
ATOM 565 N N . LYS A 1 68 ? 12.227 8.503 -22.987 1.00 87.75 68 LYS A N 1
ATOM 566 C CA . LYS A 1 68 ? 13.426 8.203 -23.787 1.00 87.75 68 LYS A CA 1
ATOM 567 C C . LYS A 1 68 ? 13.230 8.687 -25.222 1.00 87.75 68 LYS A C 1
ATOM 569 O O . LYS A 1 68 ? 12.272 8.295 -25.875 1.00 87.75 68 LYS A O 1
ATOM 574 N N . ASN A 1 69 ? 14.138 9.524 -25.730 1.00 84.75 69 ASN A N 1
ATOM 575 C CA . ASN A 1 69 ? 14.129 10.018 -27.119 1.00 84.75 69 ASN A CA 1
ATOM 576 C C . ASN A 1 69 ? 12.770 10.604 -27.568 1.00 84.75 69 ASN A C 1
ATOM 578 O O . ASN A 1 69 ? 12.309 10.347 -28.677 1.00 84.75 69 ASN A O 1
ATOM 582 N N . GLY A 1 70 ? 12.093 11.347 -26.683 1.00 82.44 70 GLY A N 1
ATOM 583 C CA . GLY A 1 70 ? 10.765 11.919 -26.948 1.00 82.44 70 GLY A CA 1
ATOM 584 C C . GLY A 1 70 ? 9.601 10.920 -26.890 1.00 82.44 70 GLY A C 1
ATOM 585 O O . GLY A 1 70 ? 8.458 11.311 -27.110 1.00 82.44 70 GLY A O 1
ATOM 586 N N . ARG A 1 71 ? 9.864 9.648 -26.571 1.00 85.56 71 ARG A N 1
ATOM 587 C CA . ARG A 1 71 ? 8.859 8.593 -26.403 1.00 85.56 71 ARG A CA 1
ATOM 588 C C . ARG A 1 71 ? 8.613 8.320 -24.924 1.00 85.56 71 ARG A C 1
ATOM 590 O O . ARG A 1 71 ? 9.508 8.496 -24.093 1.00 85.56 71 ARG A O 1
ATOM 597 N N . ARG A 1 72 ? 7.394 7.887 -24.598 1.00 87.75 72 ARG A N 1
ATOM 598 C CA . ARG A 1 72 ? 7.051 7.419 -23.251 1.00 87.75 72 ARG A CA 1
ATOM 599 C C . ARG A 1 72 ? 7.339 5.931 -23.163 1.00 87.75 72 ARG A C 1
ATOM 601 O O . ARG A 1 72 ? 6.899 5.160 -24.010 1.00 87.75 72 ARG A O 1
ATOM 608 N N . CYS A 1 73 ? 8.062 5.546 -22.132 1.00 91.19 73 CYS A N 1
ATOM 609 C CA . CYS A 1 73 ? 8.433 4.173 -21.862 1.00 91.19 73 CYS A CA 1
ATOM 610 C C . CYS A 1 73 ? 8.005 3.792 -20.449 1.00 91.19 73 CYS A C 1
ATOM 612 O O . CYS A 1 73 ? 7.729 4.657 -19.617 1.00 91.19 73 CYS A O 1
ATOM 614 N N . ALA A 1 74 ? 7.980 2.496 -20.169 1.00 93.12 74 ALA A N 1
ATOM 615 C CA . ALA A 1 74 ? 7.822 2.009 -18.810 1.00 93.12 74 ALA A CA 1
ATOM 616 C C . ALA A 1 74 ? 8.649 0.750 -18.573 1.00 93.12 74 ALA A C 1
ATOM 618 O O . ALA A 1 74 ? 8.787 -0.093 -19.462 1.00 93.12 74 ALA A O 1
ATOM 619 N N . VAL A 1 75 ? 9.177 0.630 -17.359 1.00 95.25 75 VAL A N 1
ATOM 620 C CA . VAL A 1 75 ? 9.661 -0.632 -16.804 1.00 95.25 75 VAL A CA 1
ATOM 621 C C . VAL A 1 75 ? 8.557 -1.201 -15.929 1.00 95.25 75 VAL A C 1
ATOM 623 O O . VAL A 1 75 ? 7.980 -0.479 -15.115 1.00 95.25 75 VAL A O 1
ATOM 626 N N . ILE A 1 76 ? 8.285 -2.494 -16.084 1.00 95.44 76 ILE A N 1
ATOM 627 C CA . ILE A 1 76 ? 7.384 -3.234 -15.204 1.00 95.44 76 ILE A CA 1
ATOM 628 C C . ILE A 1 76 ? 8.138 -4.404 -14.602 1.00 95.44 76 ILE A C 1
ATOM 630 O O . ILE A 1 76 ? 8.710 -5.202 -15.341 1.00 95.44 76 ILE A O 1
ATOM 634 N N . VAL A 1 77 ? 8.109 -4.524 -13.281 1.00 96.69 77 VAL A N 1
ATOM 635 C CA . VAL A 1 77 ? 8.644 -5.672 -12.546 1.00 96.69 77 VAL A CA 1
ATOM 636 C C . VAL A 1 77 ? 7.483 -6.422 -11.911 1.00 96.69 77 VAL A C 1
ATOM 638 O O . VAL A 1 77 ? 6.674 -5.831 -11.195 1.00 96.69 77 VAL A O 1
ATOM 641 N N . LEU A 1 78 ? 7.395 -7.723 -12.187 1.00 95.38 78 LEU A N 1
ATOM 642 C CA . LEU A 1 78 ? 6.409 -8.604 -11.569 1.00 95.38 78 LEU A CA 1
ATOM 643 C C . LEU A 1 78 ? 6.992 -9.297 -10.343 1.00 95.38 78 LEU A C 1
ATOM 645 O O . LEU A 1 78 ? 8.143 -9.732 -10.352 1.00 95.38 78 LEU A O 1
ATOM 649 N N . SER A 1 79 ? 6.175 -9.448 -9.308 1.00 94.56 79 SER A N 1
ATOM 650 C CA . SER A 1 79 ? 6.529 -10.129 -8.060 1.00 94.56 79 SER A CA 1
ATOM 651 C C . SER A 1 79 ? 5.291 -10.747 -7.414 1.00 94.56 79 SER A C 1
ATOM 653 O O . SER A 1 79 ? 4.181 -10.275 -7.630 1.00 94.56 79 SER A O 1
ATOM 655 N N . GLU A 1 80 ? 5.466 -11.794 -6.610 1.00 92.25 80 GLU A N 1
ATOM 656 C CA . GLU A 1 80 ? 4.397 -12.330 -5.750 1.00 92.25 80 GLU A CA 1
ATOM 657 C C . GLU A 1 80 ? 4.370 -11.667 -4.358 1.00 92.25 80 GLU A C 1
ATOM 659 O O . GLU A 1 80 ? 3.390 -11.804 -3.634 1.00 92.25 80 GLU A O 1
ATOM 664 N N . CYS A 1 81 ? 5.410 -10.911 -3.996 1.00 92.12 81 CYS A N 1
ATOM 665 C CA . CYS A 1 81 ? 5.547 -10.232 -2.706 1.00 92.12 81 CYS A CA 1
ATOM 666 C C . CYS A 1 81 ? 5.216 -8.745 -2.802 1.00 92.12 81 CYS A C 1
ATOM 668 O O . CYS A 1 81 ? 5.671 -8.079 -3.740 1.00 92.12 81 CYS A O 1
ATOM 670 N N . TYR A 1 82 ? 4.514 -8.231 -1.791 1.00 93.38 82 TYR A N 1
ATOM 671 C CA . TYR A 1 82 ? 4.268 -6.809 -1.613 1.00 93.38 82 TYR A CA 1
ATOM 672 C C . TYR A 1 82 ? 5.472 -6.097 -0.970 1.00 93.38 82 TYR A C 1
ATOM 674 O O . TYR A 1 82 ? 5.646 -6.134 0.243 1.00 93.38 82 TYR A O 1
ATOM 682 N N . LYS A 1 83 ? 6.315 -5.441 -1.782 1.00 94.81 83 LYS A N 1
ATOM 683 C CA . LYS A 1 83 ? 7.428 -4.585 -1.316 1.00 94.81 83 LYS A CA 1
ATOM 684 C C . LYS A 1 83 ? 7.642 -3.351 -2.208 1.00 94.81 83 LYS A C 1
ATOM 686 O O . LYS A 1 83 ? 8.594 -3.322 -2.994 1.00 94.81 83 LYS A O 1
ATOM 691 N N . PRO A 1 84 ? 6.759 -2.340 -2.146 1.00 95.88 84 PRO A N 1
ATOM 692 C CA . PRO A 1 84 ? 6.786 -1.211 -3.077 1.00 95.88 84 PRO A CA 1
ATOM 693 C C . PRO A 1 84 ? 8.118 -0.455 -3.112 1.00 95.88 84 PRO A C 1
ATOM 695 O O . PRO A 1 84 ? 8.598 -0.180 -4.208 1.00 95.88 84 PRO A O 1
ATOM 698 N N . ASP A 1 85 ? 8.765 -0.205 -1.970 1.00 95.06 85 ASP A N 1
ATOM 699 C CA . ASP A 1 85 ? 10.044 0.525 -1.928 1.00 95.06 85 ASP A CA 1
ATOM 700 C C . ASP A 1 85 ? 11.182 -0.244 -2.614 1.00 95.06 85 ASP A C 1
ATOM 702 O O . ASP A 1 85 ? 11.944 0.312 -3.411 1.00 95.06 85 ASP A O 1
ATOM 706 N N . LEU A 1 86 ? 11.263 -1.556 -2.360 1.00 96.12 86 LEU A N 1
ATOM 707 C CA . LEU A 1 86 ? 12.235 -2.440 -3.003 1.00 96.12 86 LEU A CA 1
ATOM 708 C C . LEU A 1 86 ? 12.040 -2.447 -4.518 1.00 96.12 86 LEU A C 1
ATOM 710 O O . LEU A 1 86 ? 12.992 -2.268 -5.279 1.00 96.12 86 LEU A O 1
ATOM 714 N N . TYR A 1 87 ? 10.808 -2.680 -4.966 1.00 97.25 87 TYR A N 1
ATOM 715 C CA . TYR A 1 87 ? 10.535 -2.824 -6.388 1.00 97.25 87 TYR A 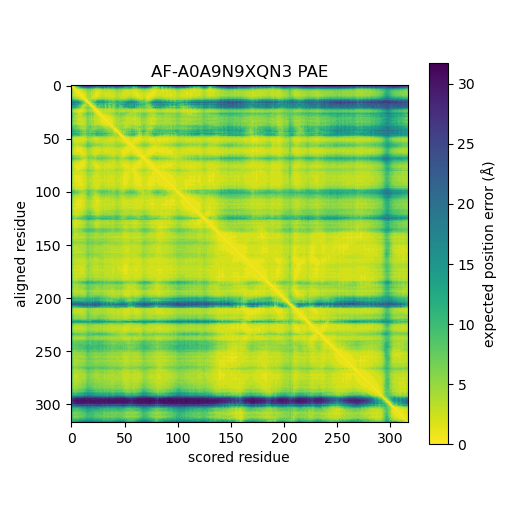CA 1
ATOM 716 C C . TYR A 1 87 ? 10.556 -1.491 -7.132 1.00 97.25 87 TYR A C 1
ATOM 718 O O . TYR A 1 87 ? 10.963 -1.473 -8.291 1.00 97.25 87 TYR A O 1
ATOM 726 N N . GLY A 1 88 ? 10.245 -0.377 -6.466 1.00 96.56 88 GLY A N 1
ATOM 727 C CA . GLY A 1 88 ? 10.530 0.967 -6.966 1.00 96.56 88 GLY A CA 1
ATOM 728 C C . GLY A 1 88 ? 12.021 1.150 -7.225 1.00 96.56 88 GLY A C 1
ATOM 729 O O . GLY A 1 88 ? 12.417 1.510 -8.334 1.00 96.56 88 GLY A O 1
ATOM 730 N N . LYS A 1 89 ? 12.870 0.751 -6.268 1.00 96.50 89 LYS A N 1
ATOM 731 C CA . LYS A 1 89 ? 14.324 0.811 -6.448 1.00 96.50 89 LYS A CA 1
ATOM 732 C C . LYS A 1 89 ? 14.823 -0.088 -7.579 1.00 96.50 89 LYS A C 1
ATOM 734 O O . LYS A 1 89 ? 15.707 0.311 -8.336 1.00 96.50 89 LYS A O 1
ATOM 739 N N . ILE A 1 90 ? 14.270 -1.293 -7.719 1.00 97.31 90 ILE A N 1
ATOM 740 C CA . ILE A 1 90 ? 14.593 -2.194 -8.834 1.00 97.31 90 ILE A CA 1
ATOM 741 C C . ILE A 1 90 ? 14.169 -1.572 -10.171 1.00 97.31 90 ILE A C 1
ATOM 743 O O . ILE A 1 90 ? 14.944 -1.610 -11.129 1.00 97.31 90 ILE A O 1
ATOM 747 N N . CYS A 1 91 ? 12.983 -0.966 -10.247 1.00 97.44 91 CYS A N 1
ATOM 748 C CA . CYS A 1 91 ? 12.542 -0.238 -11.432 1.00 97.44 91 CYS A CA 1
ATOM 749 C C . CYS A 1 91 ? 13.512 0.896 -11.786 1.00 97.44 91 CYS A C 1
ATOM 751 O O . CYS A 1 91 ? 13.937 0.975 -12.938 1.00 97.44 91 CYS A O 1
ATOM 753 N N . ASP A 1 92 ? 13.942 1.704 -10.814 1.00 96.00 92 ASP A N 1
ATOM 754 C CA . ASP A 1 92 ? 14.927 2.772 -11.033 1.00 96.00 92 ASP A CA 1
ATOM 755 C C . ASP A 1 92 ? 16.261 2.234 -11.565 1.00 96.00 92 ASP A C 1
ATOM 757 O O . ASP A 1 92 ? 16.866 2.836 -12.457 1.00 96.00 92 ASP A O 1
ATOM 761 N N . LEU A 1 93 ? 16.718 1.075 -11.069 1.00 95.88 93 LEU A N 1
ATOM 762 C CA . LEU A 1 93 ? 17.925 0.420 -11.579 1.00 95.88 93 LEU A CA 1
ATOM 763 C C . LEU A 1 93 ? 17.792 0.088 -13.070 1.00 95.88 93 LEU A C 1
ATOM 765 O O . LEU A 1 93 ? 18.725 0.348 -13.829 1.00 95.88 93 LEU A O 1
ATOM 769 N N . PHE A 1 94 ? 16.653 -0.457 -13.505 1.00 96.06 94 PHE A N 1
ATOM 770 C CA . PHE A 1 94 ? 16.405 -0.744 -14.921 1.00 96.06 94 PHE A CA 1
ATOM 771 C C . PHE A 1 94 ? 16.243 0.530 -15.752 1.00 96.06 94 PHE A C 1
ATOM 773 O O . PHE A 1 94 ? 16.830 0.625 -16.832 1.00 96.06 94 PHE A O 1
ATOM 780 N N . VAL A 1 95 ? 15.503 1.524 -15.253 1.00 95.50 95 VAL A N 1
ATOM 781 C CA . VAL A 1 95 ? 15.332 2.820 -15.925 1.00 95.50 95 VAL A CA 1
ATOM 782 C C . VAL A 1 95 ? 16.690 3.479 -16.153 1.00 95.50 95 VAL A C 1
ATOM 784 O O . VAL A 1 95 ? 16.973 3.883 -17.277 1.00 95.50 95 VAL A O 1
ATOM 787 N N . GLY A 1 96 ? 17.581 3.478 -15.158 1.00 94.44 96 GLY A N 1
ATOM 788 C CA . GLY A 1 96 ? 18.942 4.009 -15.285 1.00 94.44 96 GLY A CA 1
ATOM 789 C C . GLY A 1 96 ? 19.835 3.269 -16.291 1.00 94.44 96 GLY A C 1
ATOM 790 O O . GLY A 1 96 ? 20.849 3.811 -16.719 1.00 94.44 96 GLY A O 1
ATOM 791 N N . LYS A 1 97 ? 19.482 2.040 -16.698 1.00 93.69 97 LYS A N 1
ATOM 792 C CA . LYS A 1 97 ? 20.132 1.327 -17.818 1.00 93.69 97 LYS A CA 1
ATOM 793 C C . LYS A 1 97 ? 19.472 1.601 -19.170 1.00 93.69 97 LYS A C 1
ATOM 795 O O . LYS A 1 97 ? 20.068 1.313 -20.204 1.00 93.69 97 LYS A O 1
ATOM 800 N N . CYS A 1 98 ? 18.256 2.140 -19.170 1.00 92.00 98 CYS A N 1
ATOM 801 C CA . CYS A 1 98 ? 17.509 2.481 -20.376 1.00 92.00 98 CYS A CA 1
ATOM 802 C C . CYS A 1 98 ? 17.687 3.951 -20.782 1.00 92.00 98 CYS A C 1
ATOM 804 O O . CYS A 1 98 ? 17.613 4.267 -21.973 1.00 92.00 98 CYS A O 1
ATOM 806 N N . THR A 1 99 ? 17.893 4.856 -19.826 1.00 90.31 99 THR A N 1
ATOM 807 C CA . THR A 1 99 ? 18.031 6.301 -20.055 1.00 90.31 99 THR A CA 1
ATOM 808 C C . THR A 1 99 ? 19.485 6.702 -20.321 1.00 90.31 99 THR A C 1
ATOM 810 O O . THR A 1 99 ? 20.421 5.994 -19.962 1.00 90.31 99 THR A O 1
ATOM 813 N N . GLY A 1 100 ? 19.690 7.818 -21.031 1.00 84.44 100 GLY A N 1
ATOM 814 C CA . GLY A 1 100 ? 21.032 8.345 -21.334 1.00 84.44 100 GLY A CA 1
ATOM 815 C C . GLY A 1 100 ? 21.838 7.570 -22.387 1.00 84.44 100 GLY A C 1
ATOM 816 O O . GLY A 1 100 ? 22.965 7.951 -22.687 1.00 84.44 100 GLY A O 1
ATOM 817 N N . VAL A 1 101 ? 21.268 6.515 -22.975 1.00 86.19 101 VAL A N 1
ATOM 818 C CA . VAL A 1 101 ? 21.892 5.697 -24.029 1.00 86.19 101 VAL A CA 1
ATOM 819 C C . VAL A 1 101 ? 21.077 5.747 -25.320 1.00 86.19 101 VAL A C 1
ATOM 821 O O . VAL A 1 101 ? 19.841 5.738 -25.276 1.00 86.19 101 VAL A O 1
ATOM 824 N N . ALA A 1 102 ? 21.758 5.764 -26.471 1.00 83.88 102 ALA A N 1
ATOM 825 C CA . ALA A 1 102 ? 21.112 5.793 -27.787 1.00 83.88 102 ALA A CA 1
ATOM 826 C C . ALA A 1 102 ? 20.210 4.564 -27.995 1.00 83.88 102 ALA A C 1
ATOM 828 O O . ALA A 1 102 ? 19.017 4.708 -28.266 1.00 83.88 102 ALA A O 1
ATOM 829 N N . GLU A 1 103 ? 20.752 3.373 -27.738 1.00 84.69 103 GLU A N 1
ATOM 830 C CA . GLU A 1 103 ? 20.054 2.088 -27.824 1.00 84.69 103 GLU A CA 1
ATOM 831 C C . GLU A 1 103 ? 20.108 1.355 -26.482 1.00 84.69 103 GLU A C 1
ATOM 833 O O . GLU A 1 103 ? 21.053 1.507 -25.709 1.00 84.69 103 GLU A O 1
ATOM 838 N N . VAL A 1 104 ? 19.053 0.600 -26.168 1.00 88.44 104 VAL A N 1
ATOM 839 C CA . VAL A 1 104 ? 18.982 -0.190 -24.932 1.00 88.44 104 VAL A CA 1
ATOM 840 C C . VAL A 1 104 ? 19.716 -1.512 -25.144 1.00 88.44 104 VAL A C 1
ATOM 842 O O . VAL A 1 104 ? 19.322 -2.305 -25.995 1.00 88.44 104 VAL A O 1
ATOM 845 N N . ASP A 1 105 ? 20.744 -1.778 -24.338 1.00 91.12 105 ASP A N 1
ATOM 846 C CA . ASP A 1 105 ? 21.409 -3.082 -24.320 1.00 91.12 105 ASP A CA 1
ATOM 847 C C . ASP A 1 105 ? 20.620 -4.070 -23.445 1.00 91.12 105 ASP A C 1
ATOM 849 O O . ASP A 1 105 ? 20.728 -4.098 -22.215 1.00 91.12 105 ASP A O 1
ATOM 853 N N . PHE A 1 106 ? 19.823 -4.917 -24.094 1.00 90.69 106 PHE A N 1
ATOM 854 C CA . PHE A 1 106 ? 19.021 -5.931 -23.411 1.00 90.69 106 PHE A CA 1
ATOM 855 C C . PHE A 1 106 ? 19.859 -6.991 -22.690 1.00 90.69 106 PHE A C 1
ATOM 857 O O . PHE A 1 106 ? 19.408 -7.534 -21.680 1.00 90.69 106 PHE A O 1
ATOM 864 N N . VAL A 1 107 ? 21.092 -7.261 -23.131 1.00 93.56 107 VAL A N 1
ATOM 865 C CA . VAL A 1 107 ? 21.989 -8.199 -22.440 1.00 93.56 107 VAL A CA 1
ATOM 866 C C . VAL A 1 107 ? 22.371 -7.641 -21.071 1.00 93.56 107 VAL A C 1
ATOM 868 O O . VAL A 1 107 ? 22.414 -8.387 -20.090 1.00 93.56 107 VAL A O 1
ATOM 871 N N . VAL A 1 108 ? 22.595 -6.328 -20.967 1.00 94.75 108 VAL A N 1
ATOM 872 C CA . VAL A 1 108 ? 22.850 -5.656 -19.682 1.00 94.75 108 VAL A CA 1
ATOM 873 C C . VAL A 1 108 ? 21.637 -5.752 -18.758 1.00 94.75 108 VAL A C 1
ATOM 875 O O . VAL A 1 108 ? 21.801 -6.002 -17.561 1.00 94.75 108 VAL A O 1
ATOM 878 N N . LEU A 1 109 ? 20.424 -5.614 -19.290 1.00 95.62 109 LEU A N 1
ATOM 879 C CA . LEU A 1 109 ? 19.197 -5.728 -18.500 1.00 95.62 109 LEU A CA 1
ATOM 880 C C . LEU A 1 109 ? 18.974 -7.160 -17.991 1.00 95.62 109 LEU A C 1
ATOM 882 O O . LEU A 1 109 ? 18.731 -7.343 -16.800 1.00 95.62 109 LEU A O 1
ATOM 886 N N . VAL A 1 110 ? 19.156 -8.182 -18.840 1.00 96.56 110 VAL A N 1
ATOM 887 C CA . VAL A 1 110 ? 19.121 -9.602 -18.425 1.00 96.56 110 VAL A CA 1
ATOM 888 C C . VAL A 1 110 ? 20.136 -9.862 -17.319 1.00 96.56 110 VAL A C 1
ATOM 890 O O . VAL A 1 110 ? 19.797 -10.437 -16.288 1.00 96.56 110 VAL A O 1
ATOM 893 N N . LYS A 1 111 ? 21.389 -9.427 -17.507 1.00 96.25 111 LYS A N 1
ATOM 894 C CA . LYS A 1 111 ? 22.448 -9.596 -16.501 1.00 96.25 111 LYS A CA 1
ATOM 895 C C . LYS A 1 111 ? 22.095 -8.898 -15.192 1.00 96.25 111 LYS A C 1
ATOM 897 O O . LYS A 1 111 ? 22.377 -9.441 -14.129 1.00 96.25 111 LYS A O 1
ATOM 902 N N . THR A 1 112 ? 21.464 -7.726 -15.264 1.00 96.00 112 THR A N 1
ATOM 903 C CA . THR A 1 112 ? 20.981 -6.995 -14.087 1.00 96.00 112 THR A CA 1
ATOM 904 C C . THR A 1 112 ? 19.911 -7.804 -13.359 1.00 96.00 112 THR A C 1
ATOM 906 O O . THR A 1 112 ? 20.066 -8.064 -12.170 1.00 96.00 112 THR A O 1
ATOM 909 N N . PHE A 1 113 ? 18.889 -8.289 -14.069 1.00 96.81 113 PHE A N 1
ATOM 910 C CA . PHE A 1 113 ? 17.849 -9.144 -13.495 1.00 96.81 113 PHE A CA 1
ATOM 911 C C . PHE A 1 113 ? 18.431 -10.411 -12.854 1.00 96.81 113 PHE A C 1
ATOM 913 O O . PHE A 1 113 ? 18.153 -10.701 -11.694 1.00 96.81 113 PHE A O 1
ATOM 920 N N . LEU A 1 114 ? 19.282 -11.142 -13.581 1.00 96.50 114 LEU A N 1
ATOM 921 C CA . LEU A 1 114 ? 19.901 -12.374 -13.092 1.00 96.50 114 LEU A CA 1
ATOM 922 C C . LEU A 1 114 ? 20.790 -12.125 -11.879 1.00 96.50 114 LEU A C 1
ATOM 924 O O . LEU A 1 114 ? 20.777 -12.929 -10.954 1.00 96.50 114 LEU A O 1
ATOM 928 N N . LYS A 1 115 ? 21.526 -11.007 -11.848 1.00 95.38 115 LYS A N 1
ATOM 929 C CA . LYS A 1 115 ? 22.305 -10.621 -10.673 1.00 95.38 115 LYS A CA 1
ATOM 930 C C . LYS A 1 115 ? 21.392 -10.501 -9.457 1.00 95.38 115 LYS A C 1
ATOM 932 O O . LYS A 1 115 ? 21.655 -11.186 -8.483 1.00 95.38 115 LYS A O 1
ATOM 937 N N . ILE A 1 116 ? 20.309 -9.725 -9.550 1.00 95.88 116 ILE A N 1
ATOM 938 C CA . ILE A 1 116 ? 19.332 -9.547 -8.459 1.00 95.88 116 ILE A CA 1
ATOM 939 C C . ILE A 1 116 ? 18.747 -10.898 -8.027 1.00 95.88 116 ILE A C 1
ATOM 941 O O . ILE A 1 116 ? 18.717 -11.216 -6.841 1.00 95.88 116 ILE A O 1
ATOM 945 N N . TYR A 1 117 ? 18.322 -11.714 -8.993 1.00 94.62 117 TYR A N 1
ATOM 946 C CA . TYR A 1 117 ? 17.685 -13.007 -8.748 1.00 94.62 117 TYR A CA 1
ATOM 947 C C . TYR A 1 117 ? 18.619 -14.019 -8.059 1.00 94.62 117 TYR A C 1
ATOM 949 O O . TYR A 1 117 ? 18.201 -14.755 -7.158 1.00 94.62 117 TYR A O 1
ATOM 957 N N . VAL A 1 118 ? 19.885 -14.070 -8.485 1.00 94.00 118 VAL A N 1
ATOM 958 C CA . VAL A 1 118 ? 20.892 -15.005 -7.963 1.00 94.00 118 VAL A CA 1
ATOM 959 C C . VAL A 1 118 ? 21.465 -14.520 -6.636 1.00 94.00 118 VAL A C 1
ATOM 961 O O . VAL A 1 118 ? 21.582 -15.324 -5.717 1.00 94.00 118 VAL A O 1
ATOM 964 N N . SER A 1 119 ? 21.803 -13.231 -6.514 1.00 92.88 119 SER A N 1
ATOM 965 C CA . SER A 1 119 ? 22.368 -12.686 -5.275 1.00 92.88 119 SER A CA 1
ATOM 966 C C . SER A 1 119 ? 21.333 -12.480 -4.177 1.00 92.88 119 SER A C 1
ATOM 968 O O . SER A 1 119 ? 21.725 -12.288 -3.033 1.00 92.88 119 SER A O 1
ATOM 970 N N . ASP A 1 120 ? 20.041 -12.495 -4.515 1.00 94.06 120 ASP A N 1
ATOM 971 C CA . ASP A 1 120 ? 18.939 -12.259 -3.578 1.00 94.06 120 ASP A CA 1
ATOM 972 C C . ASP A 1 120 ? 19.089 -10.928 -2.822 1.00 94.06 120 ASP A C 1
ATOM 974 O O . ASP A 1 120 ? 18.848 -10.806 -1.620 1.00 94.06 120 ASP A O 1
ATOM 978 N N . GLY A 1 121 ? 19.508 -9.897 -3.558 1.00 93.88 121 GLY A N 1
ATOM 979 C CA . GLY A 1 121 ? 19.731 -8.561 -3.022 1.00 93.88 121 GLY A CA 1
ATOM 980 C C . GLY A 1 121 ? 20.135 -7.557 -4.091 1.00 93.88 121 GLY A C 1
ATOM 981 O O . GLY A 1 121 ? 20.444 -7.924 -5.229 1.00 93.88 121 GLY A O 1
ATOM 982 N N . ILE A 1 122 ? 20.134 -6.281 -3.717 1.00 94.56 122 ILE A N 1
ATOM 983 C CA . ILE A 1 122 ? 20.489 -5.159 -4.587 1.00 94.56 122 ILE A CA 1
ATOM 984 C C . ILE A 1 122 ? 21.507 -4.245 -3.913 1.00 94.56 122 ILE A C 1
ATOM 986 O O . ILE A 1 122 ? 21.625 -4.216 -2.691 1.00 94.56 122 ILE A O 1
ATOM 990 N N . SER A 1 123 ? 22.242 -3.475 -4.718 1.00 91.12 123 SER A N 1
ATOM 991 C CA . SER A 1 123 ? 23.046 -2.382 -4.177 1.00 91.12 123 SER A CA 1
ATOM 992 C C . SER A 1 123 ? 22.186 -1.127 -4.050 1.00 91.12 123 SER A C 1
ATOM 994 O O . SER A 1 123 ? 21.581 -0.691 -5.031 1.00 91.12 123 SER A O 1
ATOM 996 N N . SER A 1 124 ? 22.140 -0.553 -2.852 1.00 86.06 124 SER A N 1
ATOM 997 C CA . SER A 1 124 ? 21.441 0.695 -2.551 1.00 86.06 124 SER A CA 1
ATOM 998 C C . SER A 1 124 ? 22.345 1.563 -1.682 1.00 86.06 124 SER A C 1
ATOM 1000 O O . SER A 1 124 ? 22.898 1.084 -0.701 1.00 86.06 124 SER A O 1
ATOM 1002 N N . GLY A 1 125 ? 22.570 2.820 -2.076 1.00 82.25 125 GLY A N 1
ATOM 1003 C CA . GLY A 1 125 ? 23.448 3.728 -1.323 1.00 82.25 125 GLY A CA 1
ATOM 1004 C C . GLY A 1 125 ? 24.918 3.289 -1.230 1.00 82.25 125 GLY A C 1
ATOM 1005 O O . GLY A 1 125 ? 25.635 3.774 -0.369 1.00 82.25 125 GLY A O 1
ATOM 1006 N N . GLY A 1 126 ? 25.373 2.379 -2.099 1.00 85.44 126 GLY A N 1
ATOM 1007 C CA . GLY A 1 126 ? 26.728 1.810 -2.050 1.00 85.44 126 GLY A CA 1
ATOM 1008 C C . GLY A 1 126 ? 26.851 0.538 -1.207 1.00 85.44 126 GLY A C 1
ATOM 1009 O O . GLY A 1 126 ? 27.863 -0.151 -1.309 1.00 85.44 126 GLY A O 1
ATOM 1010 N N . GLU A 1 127 ? 25.813 0.163 -0.461 1.00 90.69 127 GLU A N 1
ATOM 1011 C CA . GLU A 1 127 ? 25.776 -1.064 0.334 1.00 90.69 127 GLU A CA 1
ATOM 1012 C C . GLU A 1 127 ? 24.963 -2.154 -0.366 1.00 90.69 127 GLU A C 1
ATOM 1014 O O . GLU A 1 127 ? 24.101 -1.869 -1.201 1.00 90.69 127 GLU A O 1
ATOM 1019 N N . PHE A 1 128 ? 25.261 -3.418 -0.061 1.00 93.62 128 PHE A N 1
ATOM 1020 C CA . PHE A 1 128 ? 24.470 -4.554 -0.524 1.00 93.62 128 PHE A CA 1
ATOM 1021 C C . PHE A 1 128 ? 23.394 -4.880 0.511 1.00 93.62 128 PHE A C 1
ATOM 1023 O O . PHE A 1 128 ? 23.712 -5.169 1.661 1.00 93.62 128 PHE A O 1
ATOM 1030 N N . VAL A 1 129 ? 22.135 -4.871 0.082 1.00 94.62 129 VAL A N 1
ATOM 1031 C CA . VAL A 1 129 ? 20.969 -5.136 0.928 1.00 94.62 129 VAL A CA 1
ATOM 1032 C C . VAL A 1 129 ? 20.215 -6.325 0.349 1.00 94.62 129 VAL A C 1
ATOM 1034 O O . VAL A 1 129 ? 19.921 -6.352 -0.851 1.00 94.62 129 VAL A O 1
ATOM 1037 N N . LYS A 1 130 ? 19.904 -7.320 1.183 1.00 95.06 130 LYS A N 1
ATOM 1038 C CA . LYS A 1 130 ? 19.082 -8.459 0.761 1.00 95.06 130 LYS A CA 1
ATOM 1039 C C . LYS A 1 130 ? 17.657 -8.018 0.429 1.00 95.06 130 LYS A C 1
ATOM 1041 O O . LYS A 1 130 ? 17.152 -7.059 1.005 1.00 95.06 130 LYS A O 1
ATOM 1046 N N . LEU A 1 131 ? 16.974 -8.748 -0.455 1.00 94.75 131 LEU A N 1
ATOM 1047 C CA . LEU A 1 131 ? 15.580 -8.432 -0.816 1.00 94.75 131 LEU A CA 1
ATOM 1048 C C . LEU A 1 131 ? 14.635 -8.542 0.393 1.00 94.75 131 LEU A C 1
ATOM 1050 O O . LEU A 1 131 ? 13.701 -7.751 0.539 1.00 94.75 131 LEU A O 1
ATOM 1054 N N . GLU A 1 132 ? 14.877 -9.513 1.276 1.00 92.00 132 GLU A N 1
ATOM 1055 C CA . GLU A 1 132 ? 14.094 -9.713 2.502 1.00 92.00 132 GLU A CA 1
ATOM 1056 C C . GLU A 1 132 ? 14.260 -8.566 3.511 1.00 92.00 132 GLU A C 1
ATOM 1058 O O . GLU A 1 132 ? 13.272 -8.166 4.122 1.00 92.00 132 GLU A O 1
ATOM 1063 N N . ASP A 1 133 ? 15.450 -7.968 3.580 1.00 92.31 133 ASP A N 1
ATOM 1064 C CA . ASP A 1 133 ? 15.815 -6.937 4.561 1.00 92.31 133 ASP A CA 1
ATOM 1065 C C . ASP A 1 133 ? 15.713 -5.509 4.004 1.00 92.31 133 ASP A C 1
ATOM 1067 O O . ASP A 1 133 ? 16.097 -4.548 4.672 1.00 92.31 133 ASP A O 1
ATOM 1071 N N . PHE A 1 134 ? 15.247 -5.345 2.760 1.00 93.38 134 PHE A N 1
ATOM 1072 C CA . PHE A 1 134 ? 15.158 -4.022 2.151 1.00 93.38 134 PHE A CA 1
ATOM 1073 C C . PHE A 1 134 ? 14.236 -3.114 2.980 1.00 93.38 134 PHE A C 1
ATOM 1075 O O . PHE A 1 134 ? 13.097 -3.514 3.244 1.00 93.38 134 PHE A O 1
ATOM 1082 N N . PRO A 1 135 ? 14.704 -1.918 3.385 1.00 89.50 135 PRO A N 1
ATOM 1083 C CA . PRO A 1 135 ? 13.973 -1.069 4.310 1.00 89.50 135 PRO A CA 1
ATOM 1084 C C . PRO A 1 135 ? 12.666 -0.591 3.685 1.00 89.50 135 PRO A C 1
ATOM 1086 O O . PRO A 1 135 ? 12.641 -0.087 2.562 1.00 89.50 135 PRO A O 1
ATOM 1089 N N . GLU A 1 136 ? 11.589 -0.741 4.444 1.00 87.44 136 GLU A N 1
ATOM 1090 C CA . GLU A 1 136 ? 10.266 -0.249 4.078 1.00 87.44 136 GLU A CA 1
ATOM 1091 C C . GLU A 1 136 ? 10.106 1.179 4.591 1.00 87.44 136 GLU A C 1
ATOM 1093 O O . GLU A 1 136 ? 10.455 1.489 5.734 1.00 87.44 136 GLU A O 1
ATOM 1098 N N . GLN A 1 137 ? 9.584 2.055 3.742 1.00 89.19 137 GLN A N 1
ATOM 1099 C CA . GLN A 1 137 ? 9.301 3.432 4.103 1.00 89.19 137 GLN A CA 1
ATOM 1100 C C . GLN A 1 137 ? 7.842 3.564 4.530 1.00 89.19 137 GLN A C 1
ATOM 1102 O O . GLN A 1 137 ? 6.921 3.024 3.915 1.00 89.19 137 GLN A O 1
ATOM 1107 N N . THR A 1 138 ? 7.641 4.314 5.606 1.00 91.38 138 THR A N 1
ATOM 1108 C CA . THR A 1 138 ? 6.333 4.634 6.171 1.00 91.38 138 THR A CA 1
ATOM 1109 C C . THR A 1 138 ? 6.309 6.113 6.538 1.00 91.38 138 THR A C 1
ATOM 1111 O O . THR A 1 138 ? 7.327 6.689 6.915 1.00 91.38 138 THR A O 1
ATOM 1114 N N . ASN A 1 139 ? 5.137 6.716 6.386 1.00 93.44 139 ASN A N 1
ATOM 1115 C CA . ASN A 1 139 ? 4.792 8.071 6.813 1.00 93.44 139 ASN A CA 1
ATOM 1116 C C . ASN A 1 139 ? 3.619 8.035 7.808 1.00 93.44 139 ASN A C 1
ATOM 1118 O O . ASN A 1 139 ? 2.800 8.955 7.866 1.00 93.44 139 ASN A O 1
ATOM 1122 N N . LEU A 1 140 ? 3.489 6.938 8.560 1.00 95.56 140 LEU A N 1
ATOM 1123 C CA . LEU A 1 140 ? 2.370 6.711 9.465 1.00 95.56 140 LEU A CA 1
ATOM 1124 C C . LEU A 1 140 ? 2.292 7.796 10.542 1.00 95.56 140 LEU A C 1
ATOM 1126 O O . LEU A 1 140 ? 1.191 8.230 10.886 1.00 95.56 140 LEU A O 1
ATOM 1130 N N . LYS A 1 141 ? 3.440 8.275 11.032 1.00 96.38 141 LYS A N 1
ATOM 1131 C CA . LYS A 1 141 ? 3.512 9.391 11.978 1.00 96.38 141 LYS A CA 1
ATOM 1132 C C . LYS A 1 141 ? 2.831 10.639 11.430 1.00 96.38 141 LYS A C 1
ATOM 1134 O O . LYS A 1 141 ? 2.015 11.235 12.130 1.00 96.38 141 LYS A O 1
ATOM 1139 N N . ASP A 1 142 ? 3.124 11.008 10.185 1.00 95.81 142 ASP A N 1
ATOM 1140 C CA . ASP A 1 142 ? 2.539 12.188 9.545 1.00 95.81 142 ASP A CA 1
ATOM 1141 C C . ASP A 1 142 ? 1.039 12.007 9.299 1.00 95.81 142 ASP A C 1
ATOM 1143 O O . ASP A 1 142 ? 0.261 12.932 9.529 1.00 95.81 142 ASP A O 1
ATOM 1147 N N . ILE A 1 143 ? 0.604 10.804 8.914 1.00 96.69 143 ILE A N 1
ATOM 1148 C CA . ILE A 1 143 ? -0.823 10.486 8.765 1.00 96.69 143 ILE A CA 1
ATOM 1149 C C . ILE A 1 143 ? -1.557 10.659 10.098 1.00 96.69 143 ILE A C 1
ATOM 1151 O O . ILE A 1 143 ? -2.576 11.347 10.151 1.00 96.69 143 ILE A O 1
ATOM 1155 N N . ILE A 1 144 ? -1.041 10.078 11.185 1.00 97.12 144 ILE A N 1
ATOM 1156 C CA . ILE A 1 144 ? -1.654 10.193 12.516 1.00 97.12 144 ILE A CA 1
ATOM 1157 C C . ILE A 1 144 ? -1.646 11.649 12.983 1.00 97.12 144 ILE A C 1
ATOM 1159 O O . ILE A 1 144 ? -2.648 12.133 13.503 1.00 97.12 144 ILE A O 1
ATOM 1163 N N . LYS A 1 145 ? -0.545 12.372 12.760 1.00 96.19 145 LYS A N 1
ATOM 1164 C CA . LYS A 1 145 ? -0.432 13.792 13.100 1.00 96.19 145 LYS A CA 1
ATOM 1165 C C . LYS A 1 145 ? -1.483 14.634 12.378 1.00 96.19 145 LYS A C 1
ATOM 1167 O O . LYS A 1 145 ? -2.117 15.476 13.006 1.00 96.19 145 LYS A O 1
ATOM 1172 N N . ASN A 1 146 ? -1.681 14.394 11.083 1.00 95.81 146 ASN A N 1
ATOM 1173 C CA . ASN A 1 146 ? -2.610 15.157 10.252 1.00 95.81 146 ASN A CA 1
ATOM 1174 C C . ASN A 1 146 ? -4.078 14.829 10.551 1.00 95.81 146 ASN A C 1
ATOM 1176 O O . ASN A 1 146 ? -4.915 15.726 10.521 1.00 95.81 146 ASN A O 1
ATOM 1180 N N . LEU A 1 147 ? -4.395 13.566 10.852 1.00 95.75 147 LEU A N 1
ATOM 1181 C CA . LEU A 1 147 ? -5.751 13.143 11.221 1.00 95.75 147 LEU A CA 1
ATOM 1182 C C . LEU A 1 147 ? -6.083 13.416 12.699 1.00 95.75 147 LEU A C 1
ATOM 1184 O O . LEU A 1 147 ? -7.248 13.363 13.098 1.00 95.75 147 LEU A O 1
ATOM 1188 N N . GLY A 1 148 ? -5.075 13.672 13.538 1.00 95.06 148 GLY A N 1
ATOM 1189 C CA . GLY A 1 148 ? -5.244 13.770 14.984 1.00 95.06 148 GLY A CA 1
ATOM 1190 C C . GLY A 1 148 ? -5.913 12.512 15.535 1.00 95.06 148 GLY A C 1
ATOM 1191 O O . GLY A 1 148 ? -5.649 11.410 15.072 1.00 95.06 148 GLY A O 1
ATOM 1192 N N . ILE A 1 149 ? -6.838 12.667 16.484 1.00 94.50 149 ILE A N 1
ATOM 1193 C CA . ILE A 1 149 ? -7.568 11.545 17.103 1.00 94.50 149 ILE A CA 1
ATOM 1194 C C . ILE A 1 149 ? -8.423 10.767 16.082 1.00 94.50 149 ILE A C 1
ATOM 1196 O O . ILE A 1 149 ? -8.687 9.585 16.301 1.00 94.50 149 ILE A O 1
ATOM 1200 N N . GLU A 1 150 ? -8.832 11.370 14.957 1.00 94.75 150 GLU A N 1
ATOM 1201 C CA . GLU A 1 150 ? -9.715 10.724 13.971 1.00 94.75 150 GLU A CA 1
ATOM 1202 C C . GLU A 1 150 ? -9.077 9.514 13.276 1.00 94.75 150 GLU A C 1
ATOM 1204 O O . GLU A 1 150 ? -9.807 8.660 12.764 1.00 94.75 150 GLU A O 1
ATOM 1209 N N . PHE A 1 151 ? -7.746 9.348 13.345 1.00 96.44 151 PHE A N 1
ATOM 1210 C CA . PHE A 1 151 ? -7.071 8.133 12.870 1.00 96.44 151 PHE A CA 1
ATOM 1211 C C . PHE A 1 151 ? -7.654 6.856 13.510 1.00 96.44 151 PHE A C 1
ATOM 1213 O O . PHE A 1 151 ? -7.627 5.786 12.898 1.00 96.44 151 PHE A O 1
ATOM 1220 N N . ILE A 1 152 ? -8.238 6.958 14.714 1.00 97.00 152 ILE A N 1
ATOM 1221 C CA . ILE A 1 152 ? -8.883 5.831 15.396 1.00 97.00 152 ILE A CA 1
ATOM 1222 C C . ILE A 1 152 ? -10.043 5.242 14.589 1.00 97.00 152 ILE A C 1
ATOM 1224 O O . ILE A 1 152 ? -10.311 4.046 14.676 1.00 97.00 152 ILE A O 1
ATOM 1228 N N . LEU A 1 153 ? -10.730 6.055 13.781 1.00 97.06 153 LEU A N 1
ATOM 1229 C CA . LEU A 1 153 ? -11.787 5.580 12.893 1.00 97.06 153 LEU A CA 1
ATOM 1230 C C . LEU A 1 153 ? -11.191 4.688 11.803 1.00 97.06 153 LEU A C 1
ATOM 1232 O O . LEU A 1 153 ? -11.732 3.620 11.529 1.00 97.06 153 LEU A O 1
ATOM 1236 N N . LEU A 1 154 ? -10.044 5.074 11.243 1.00 96.38 154 LEU A N 1
ATOM 1237 C CA . LEU A 1 154 ? -9.327 4.269 10.259 1.00 96.38 154 LEU A CA 1
ATOM 1238 C C . LEU A 1 154 ? -8.814 2.955 10.866 1.00 96.38 154 LEU A C 1
ATOM 1240 O O . LEU A 1 154 ? -9.066 1.888 10.310 1.00 96.38 154 LEU A O 1
ATOM 1244 N N . TYR A 1 155 ? -8.190 3.019 12.046 1.00 96.00 155 TYR A N 1
ATOM 1245 C CA . TYR A 1 155 ? -7.776 1.839 12.814 1.00 96.00 155 TYR A CA 1
ATOM 1246 C C . TYR A 1 155 ? -8.954 0.880 13.064 1.00 96.00 155 TYR A C 1
ATOM 1248 O O . TYR A 1 155 ? -8.879 -0.307 12.742 1.00 96.00 155 TYR A O 1
ATOM 1256 N N . ASN A 1 156 ? -10.083 1.398 13.558 1.00 94.25 156 ASN A N 1
ATOM 1257 C CA . ASN A 1 156 ? -11.278 0.599 13.833 1.00 94.25 156 ASN A CA 1
ATOM 1258 C C . ASN A 1 156 ? -11.867 -0.024 12.564 1.00 94.25 156 ASN A C 1
ATOM 1260 O O . ASN A 1 156 ? -12.307 -1.173 12.592 1.00 94.25 156 ASN A O 1
ATOM 1264 N N . ALA A 1 157 ? -11.888 0.719 11.455 1.00 94.88 157 ALA A N 1
ATOM 1265 C CA . ALA A 1 157 ? -12.375 0.212 10.179 1.00 94.88 157 ALA A CA 1
ATOM 1266 C C . ALA A 1 157 ? -11.543 -0.982 9.698 1.00 94.88 157 ALA A C 1
ATOM 1268 O O . ALA A 1 157 ? -12.115 -1.993 9.290 1.00 94.88 157 ALA A O 1
ATOM 1269 N N . LEU A 1 158 ? -10.214 -0.893 9.800 1.00 94.19 158 LEU A N 1
ATOM 1270 C CA . LEU A 1 158 ? -9.308 -1.981 9.430 1.00 94.19 158 LEU A CA 1
ATOM 1271 C C . LEU A 1 158 ? -9.495 -3.205 10.334 1.00 94.19 158 LEU A C 1
ATOM 1273 O O . LEU A 1 158 ? -9.565 -4.330 9.838 1.00 94.19 158 LEU A O 1
ATOM 1277 N N . LEU A 1 159 ? -9.637 -2.993 11.647 1.00 91.56 159 LEU A N 1
ATOM 1278 C CA . LEU A 1 159 ? -9.848 -4.069 12.618 1.00 91.56 159 LEU A CA 1
ATOM 1279 C C . LEU A 1 159 ? -11.177 -4.810 12.380 1.00 91.56 159 LEU A C 1
ATOM 1281 O O . LEU A 1 159 ? -11.251 -6.029 12.496 1.00 91.56 159 LEU A O 1
ATOM 1285 N N . LEU A 1 160 ? -12.223 -4.070 12.001 1.00 91.25 160 LEU A N 1
ATOM 1286 C CA . LEU A 1 160 ? -13.562 -4.587 11.702 1.00 91.25 160 LEU A CA 1
ATOM 1287 C C . LEU A 1 160 ? -13.751 -4.990 10.227 1.00 91.25 160 LEU A C 1
ATOM 1289 O O . LEU A 1 160 ? -14.894 -5.166 9.796 1.00 91.25 160 LEU A O 1
ATOM 1293 N N . LYS A 1 161 ? -12.668 -5.079 9.440 1.00 91.31 161 LYS A N 1
ATOM 1294 C CA . LYS A 1 161 ? -12.676 -5.383 7.995 1.00 91.31 161 LYS A CA 1
ATOM 1295 C C . LYS A 1 161 ? -13.730 -4.589 7.196 1.00 91.31 161 LYS A C 1
ATOM 1297 O O . LYS A 1 161 ? -14.361 -5.103 6.273 1.00 91.31 161 LYS A O 1
ATOM 1302 N N . LYS A 1 162 ? -13.946 -3.326 7.573 1.00 92.50 162 LYS A N 1
ATOM 1303 C CA . LYS A 1 162 ? -14.873 -2.393 6.915 1.00 92.50 162 LYS A CA 1
ATOM 1304 C C . LYS A 1 162 ? -14.285 -1.882 5.606 1.00 92.50 162 LYS A C 1
ATOM 1306 O O . LYS A 1 162 ? -13.071 -1.756 5.499 1.00 92.50 162 LYS A O 1
ATOM 1311 N N . GLN A 1 163 ? -15.147 -1.577 4.639 1.00 92.94 163 GLN A N 1
ATOM 1312 C CA . GLN A 1 163 ? -14.767 -1.064 3.323 1.00 92.94 163 GLN A CA 1
ATOM 1313 C C . GLN A 1 163 ? -14.342 0.405 3.429 1.00 92.94 163 GLN A C 1
ATOM 1315 O O . GLN A 1 163 ? -15.169 1.279 3.691 1.00 92.94 163 GLN A O 1
ATOM 1320 N N . ILE A 1 164 ? -13.061 0.675 3.216 1.00 95.31 164 ILE A N 1
ATOM 1321 C CA . ILE A 1 164 ? -12.438 1.992 3.328 1.00 95.31 164 ILE A CA 1
ATOM 1322 C C . ILE A 1 164 ? -12.035 2.459 1.934 1.00 95.31 164 ILE A C 1
ATOM 1324 O O . ILE A 1 164 ? -11.271 1.776 1.254 1.00 95.31 164 ILE A O 1
ATOM 1328 N N . LEU A 1 165 ? -12.497 3.640 1.533 1.00 96.06 165 LEU A N 1
ATOM 1329 C CA . LEU A 1 165 ? -11.977 4.331 0.357 1.00 96.06 165 LEU A CA 1
ATOM 1330 C C . LEU A 1 165 ? -11.068 5.475 0.802 1.00 96.06 165 LEU A C 1
ATOM 1332 O O . LEU A 1 165 ? -11.497 6.349 1.551 1.00 96.06 165 LEU A O 1
ATOM 1336 N N . VAL A 1 166 ? -9.835 5.481 0.312 1.00 97.25 166 VAL A N 1
ATOM 1337 C CA . VAL A 1 166 ? -8.842 6.526 0.547 1.00 97.25 166 VAL A CA 1
ATOM 1338 C C . VAL A 1 166 ? -8.608 7.280 -0.752 1.00 97.25 166 VAL A C 1
ATOM 1340 O O . VAL A 1 166 ? -8.292 6.681 -1.780 1.00 97.25 166 VAL A O 1
ATOM 1343 N N . TYR A 1 167 ? -8.748 8.598 -0.703 1.00 97.00 167 TYR A N 1
ATOM 1344 C CA . TYR A 1 167 ? -8.551 9.485 -1.837 1.00 97.00 167 TYR A CA 1
ATOM 1345 C C . TYR A 1 167 ? -7.334 10.387 -1.650 1.00 97.00 167 TYR A C 1
ATOM 1347 O O . TYR A 1 167 ? -7.147 11.001 -0.596 1.00 97.00 167 TYR A O 1
ATOM 1355 N N . HIS A 1 168 ? -6.559 10.517 -2.724 1.00 96.62 168 HIS A N 1
ATOM 1356 C CA . HIS A 1 168 ? -5.547 11.551 -2.897 1.00 96.62 168 HIS A CA 1
ATOM 1357 C C . HIS A 1 168 ? -5.345 11.806 -4.406 1.00 96.62 168 HIS A C 1
ATOM 1359 O O . HIS A 1 168 ? -5.361 10.844 -5.174 1.00 96.62 168 HIS A O 1
ATOM 1365 N N . PRO A 1 169 ? -5.167 13.056 -4.879 1.00 94.69 169 PRO A N 1
ATOM 1366 C CA . PRO A 1 169 ? -5.038 13.345 -6.313 1.00 94.69 169 PRO A CA 1
ATOM 1367 C C . PRO A 1 169 ? -3.731 12.826 -6.933 1.00 94.69 169 PRO A C 1
ATOM 1369 O O . PRO A 1 169 ? -3.708 12.492 -8.116 1.00 94.69 169 PRO A O 1
ATOM 1372 N N . ASN A 1 170 ? -2.653 12.745 -6.148 1.00 94.56 170 ASN A N 1
ATOM 1373 C CA . ASN A 1 170 ? -1.377 12.156 -6.557 1.00 94.56 170 ASN A CA 1
ATOM 1374 C C . ASN A 1 170 ? -1.342 10.666 -6.177 1.00 94.56 170 ASN A C 1
ATOM 1376 O O . ASN A 1 170 ? -1.500 10.340 -5.000 1.00 94.56 170 ASN A O 1
ATOM 1380 N N . VAL A 1 171 ? -1.127 9.782 -7.159 1.00 94.94 171 VAL A N 1
ATOM 1381 C CA . VAL A 1 171 ? -1.096 8.323 -6.960 1.00 94.94 171 VAL A CA 1
ATOM 1382 C C . VAL A 1 171 ? 0.121 7.841 -6.164 1.00 94.94 171 VAL A C 1
ATOM 1384 O O . VAL A 1 171 ? -0.012 6.877 -5.419 1.00 94.94 171 VAL A O 1
ATOM 1387 N N . GLU A 1 172 ? 1.280 8.492 -6.273 1.00 94.56 172 GLU A N 1
ATOM 1388 C CA . GLU A 1 172 ? 2.482 8.107 -5.518 1.00 94.56 172 GLU A CA 1
ATOM 1389 C C . GLU A 1 172 ? 2.267 8.381 -4.031 1.00 94.56 172 GLU A C 1
ATOM 1391 O O . GLU A 1 172 ? 2.412 7.484 -3.202 1.00 94.56 172 GLU A O 1
ATOM 1396 N N . GLU A 1 173 ? 1.798 9.586 -3.705 1.00 95.31 173 GLU A N 1
ATOM 1397 C CA . GLU A 1 173 ? 1.454 9.974 -2.332 1.00 95.31 173 GLU A CA 1
ATOM 1398 C C . GLU A 1 173 ? 0.294 9.137 -1.772 1.00 95.31 173 GLU A C 1
ATOM 1400 O O . GLU A 1 173 ? 0.324 8.725 -0.609 1.00 95.31 173 GLU A O 1
ATOM 1405 N N . LEU A 1 174 ? -0.709 8.826 -2.605 1.00 96.81 174 LEU A N 1
ATOM 1406 C CA . LEU A 1 174 ? -1.793 7.908 -2.255 1.00 96.81 174 LEU A CA 1
ATOM 1407 C C . LEU A 1 174 ? -1.239 6.545 -1.837 1.00 96.81 174 LEU A C 1
ATOM 1409 O O . LEU A 1 174 ? -1.590 6.027 -0.781 1.00 96.81 174 LEU A O 1
ATOM 1413 N N . GLN A 1 175 ? -0.399 5.950 -2.681 1.00 96.12 175 GLN A N 1
ATOM 1414 C CA . GLN A 1 175 ? 0.099 4.593 -2.496 1.00 96.12 175 GLN A CA 1
ATOM 1415 C C . GLN A 1 175 ? 1.125 4.491 -1.373 1.00 96.12 175 GLN A C 1
ATOM 1417 O O . GLN A 1 175 ? 1.126 3.498 -0.646 1.00 96.12 175 GLN A O 1
ATOM 1422 N N . GLN A 1 176 ? 1.950 5.517 -1.178 1.00 95.88 176 GLN A N 1
ATOM 1423 C CA . GLN A 1 176 ? 2.806 5.625 -0.002 1.00 95.88 176 GLN A CA 1
ATOM 1424 C C . GLN A 1 176 ? 1.961 5.684 1.275 1.00 95.88 176 GLN A C 1
ATOM 1426 O O . GLN A 1 176 ? 2.214 4.947 2.224 1.00 95.88 176 GLN A O 1
ATOM 1431 N N . SER A 1 177 ? 0.902 6.496 1.275 1.00 96.88 177 SER A N 1
ATOM 1432 C CA . SER A 1 177 ? 0.026 6.621 2.438 1.00 96.88 177 SER A CA 1
ATOM 1433 C C . SER A 1 177 ? -0.746 5.335 2.719 1.00 96.88 177 SER A C 1
ATOM 1435 O O . SER A 1 177 ? -0.847 4.919 3.867 1.00 96.88 177 SER A O 1
ATOM 1437 N N . LEU A 1 178 ? -1.251 4.656 1.685 1.00 96.69 178 LEU A N 1
ATOM 1438 C CA . LEU A 1 178 ? -1.887 3.346 1.824 1.00 96.69 178 LEU A CA 1
ATOM 1439 C C . LEU A 1 178 ? -0.928 2.313 2.410 1.00 96.69 178 LEU A C 1
ATOM 1441 O O . LEU A 1 178 ? -1.320 1.603 3.334 1.00 96.69 178 LEU A O 1
ATOM 1445 N N . ASN A 1 179 ? 0.319 2.264 1.927 1.00 95.00 179 ASN A N 1
ATOM 1446 C CA . ASN A 1 179 ? 1.351 1.389 2.479 1.00 95.00 179 ASN A CA 1
ATOM 1447 C C . ASN A 1 179 ? 1.512 1.616 3.991 1.00 95.00 179 ASN A C 1
ATOM 1449 O O . ASN A 1 179 ? 1.460 0.665 4.769 1.00 95.00 179 ASN A O 1
ATOM 1453 N N . SER A 1 180 ? 1.609 2.872 4.421 1.00 95.88 180 SER A N 1
ATOM 1454 C CA . SER A 1 180 ? 1.703 3.240 5.837 1.00 95.88 180 SER A CA 1
ATOM 1455 C C . SER A 1 180 ? 0.438 2.901 6.624 1.00 95.88 180 SER A C 1
ATOM 1457 O O . SER A 1 180 ? 0.525 2.377 7.730 1.00 95.88 180 SER A O 1
ATOM 1459 N N . ILE A 1 181 ? -0.750 3.115 6.051 1.00 96.62 181 ILE A N 1
ATOM 1460 C CA . ILE A 1 181 ? -2.035 2.782 6.685 1.00 96.62 181 ILE A CA 1
ATOM 1461 C C . ILE A 1 181 ? -2.138 1.284 6.984 1.00 96.62 181 ILE A C 1
ATOM 1463 O O . ILE A 1 181 ? -2.694 0.921 8.020 1.00 96.62 181 ILE A O 1
ATOM 1467 N N . THR A 1 182 ? -1.565 0.402 6.155 1.00 94.31 182 THR A N 1
ATOM 1468 C CA . THR A 1 182 ? -1.559 -1.040 6.470 1.00 94.31 182 THR A CA 1
ATOM 1469 C C . THR A 1 182 ? -0.846 -1.357 7.792 1.00 94.31 182 THR A C 1
ATOM 1471 O O . THR A 1 182 ? -1.201 -2.321 8.466 1.00 94.31 182 THR A O 1
ATOM 1474 N N . ARG A 1 183 ? 0.084 -0.498 8.238 1.00 94.00 183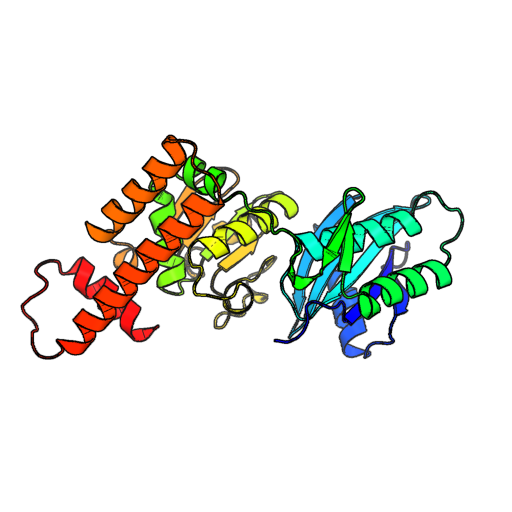 ARG A N 1
ATOM 1475 C CA . ARG A 1 183 ? 0.801 -0.633 9.519 1.00 94.00 183 ARG A CA 1
ATOM 1476 C C . ARG A 1 183 ? -0.042 -0.290 10.743 1.00 94.00 183 ARG A C 1
ATOM 1478 O O . ARG A 1 183 ? 0.381 -0.590 11.854 1.00 94.00 183 ARG A O 1
ATOM 1485 N N . LEU A 1 184 ? -1.247 0.259 10.564 1.00 94.50 184 LEU A N 1
ATOM 1486 C CA . LEU A 1 184 ? -2.208 0.410 11.661 1.00 94.50 184 LEU A CA 1
ATOM 1487 C C . LEU A 1 184 ? -2.709 -0.942 12.188 1.00 94.50 184 LEU A C 1
ATOM 1489 O O . LEU A 1 184 ? -3.135 -1.004 13.335 1.00 94.50 184 LEU A O 1
ATOM 1493 N N . ILE A 1 185 ? -2.648 -2.018 11.391 1.00 88.81 185 ILE A N 1
ATOM 1494 C CA . ILE A 1 185 ? -2.967 -3.377 11.847 1.00 88.81 185 ILE A CA 1
ATOM 1495 C C . ILE A 1 185 ? -1.841 -4.349 11.445 1.00 88.81 185 ILE A C 1
ATOM 1497 O O . ILE A 1 185 ? -1.996 -5.103 10.484 1.00 88.81 185 ILE A O 1
ATOM 1501 N N . PRO A 1 186 ? -0.722 -4.399 12.196 1.00 83.00 186 PRO A N 1
ATOM 1502 C CA . PRO A 1 186 ? 0.445 -5.226 11.854 1.00 83.00 186 PRO A CA 1
ATOM 1503 C C . PRO A 1 186 ? 0.171 -6.737 11.771 1.00 83.00 186 PRO A C 1
ATOM 1505 O O . PRO A 1 186 ? 0.996 -7.498 11.275 1.00 83.00 186 PRO A O 1
ATOM 1508 N N . THR A 1 187 ? -0.971 -7.195 12.287 1.00 83.94 187 THR A N 1
ATOM 1509 C CA . THR A 1 187 ? -1.394 -8.600 12.257 1.00 83.94 187 THR A CA 1
ATOM 1510 C C . THR A 1 187 ? -1.954 -9.041 10.901 1.00 83.94 187 THR A C 1
ATOM 1512 O O . THR A 1 187 ? -2.111 -10.242 10.689 1.00 83.94 187 THR A O 1
ATOM 1515 N N . GLN A 1 188 ? -2.265 -8.108 9.994 1.00 86.12 188 GLN A N 1
ATOM 1516 C CA . GLN A 1 188 ? -2.787 -8.392 8.655 1.00 86.12 188 GLN A CA 1
ATOM 1517 C C . GLN A 1 188 ? -1.705 -8.148 7.602 1.00 86.12 188 GLN A C 1
ATOM 1519 O O . GLN A 1 188 ? -0.986 -7.152 7.664 1.00 86.12 188 GLN A O 1
ATOM 1524 N N . GLN A 1 189 ? -1.593 -9.053 6.628 1.00 87.50 189 GLN A N 1
ATOM 1525 C CA . GLN A 1 189 ? -0.700 -8.832 5.493 1.00 87.50 189 GLN A CA 1
ATOM 1526 C C . GLN A 1 189 ? -1.334 -7.801 4.550 1.00 87.50 189 GLN A C 1
ATOM 1528 O O . GLN A 1 189 ? -2.538 -7.892 4.293 1.00 87.50 189 GLN A O 1
ATOM 1533 N N . PRO A 1 190 ? -0.569 -6.834 4.010 1.00 89.00 190 PRO A N 1
ATOM 1534 C CA . PRO A 1 190 ? -1.082 -5.871 3.038 1.00 89.00 190 PRO A CA 1
ATOM 1535 C C . PRO A 1 190 ? -1.807 -6.535 1.865 1.00 89.00 190 PRO A C 1
ATOM 1537 O O . PRO A 1 190 ? -2.850 -6.052 1.433 1.00 89.00 190 PRO A O 1
ATOM 1540 N N . GLU A 1 191 ? -1.313 -7.681 1.393 1.00 87.56 191 GLU A N 1
ATOM 1541 C CA . GLU A 1 191 ? -1.946 -8.493 0.359 1.00 87.56 191 GLU A CA 1
ATOM 1542 C C . GLU A 1 191 ? -3.395 -8.859 0.695 1.00 87.56 191 GLU A C 1
ATOM 1544 O O . GLU A 1 191 ? -4.225 -8.949 -0.202 1.00 87.56 191 GLU A O 1
ATOM 1549 N N . ASP A 1 192 ? -3.746 -9.061 1.955 1.00 86.69 192 ASP A N 1
ATOM 1550 C CA . ASP A 1 192 ? -5.089 -9.520 2.304 1.00 86.69 192 ASP A CA 1
ATOM 1551 C C . ASP A 1 192 ? -6.105 -8.375 2.372 1.00 86.69 192 ASP A C 1
ATOM 1553 O O . ASP A 1 192 ? -7.307 -8.622 2.351 1.00 86.69 192 ASP A O 1
ATOM 1557 N N . ILE A 1 193 ? -5.641 -7.123 2.440 1.00 89.62 193 ILE A N 1
ATOM 1558 C CA . ILE A 1 193 ? -6.498 -5.963 2.723 1.00 89.62 193 ILE A CA 1
ATOM 1559 C C . ILE A 1 193 ? -6.453 -4.879 1.647 1.00 89.62 193 ILE A C 1
ATOM 1561 O O . ILE A 1 193 ? -7.442 -4.165 1.470 1.00 89.62 193 ILE A O 1
ATOM 1565 N N . LEU A 1 194 ? -5.335 -4.740 0.931 1.00 92.25 194 LEU A N 1
ATOM 1566 C CA . LEU A 1 194 ? -5.032 -3.570 0.112 1.00 92.25 194 LEU A CA 1
ATOM 1567 C C . LEU A 1 194 ? -5.364 -3.788 -1.366 1.00 92.25 194 LEU A C 1
ATOM 1569 O O . LEU A 1 194 ? -4.798 -4.647 -2.038 1.00 92.25 194 LEU A O 1
ATOM 1573 N N . GLU A 1 195 ? -6.227 -2.932 -1.906 1.00 92.44 195 GLU A N 1
ATOM 1574 C CA . GLU A 1 195 ? -6.328 -2.656 -3.339 1.00 92.44 195 GLU A CA 1
ATOM 1575 C C . GLU A 1 195 ? -5.742 -1.252 -3.595 1.00 92.44 195 GLU A C 1
ATOM 1577 O O . GLU A 1 195 ? -6.410 -0.243 -3.343 1.00 92.44 195 GLU A O 1
ATOM 1582 N N . PRO A 1 196 ? -4.473 -1.141 -4.031 1.00 91.75 196 PRO A N 1
ATOM 1583 C CA . PRO A 1 196 ? -3.720 0.115 -3.964 1.00 91.75 196 PRO A CA 1
ATOM 1584 C C . PRO A 1 196 ? -4.192 1.179 -4.956 1.00 91.75 196 PRO A C 1
ATOM 1586 O O . PRO A 1 196 ? -3.779 2.335 -4.851 1.00 91.75 196 PRO A O 1
ATOM 1589 N N . TYR A 1 197 ? -4.993 0.803 -5.956 1.00 91.25 197 TYR A N 1
ATOM 1590 C CA . TYR A 1 197 ? -5.498 1.745 -6.944 1.00 91.25 197 TYR A CA 1
ATOM 1591 C C . TYR A 1 197 ? -6.743 1.237 -7.678 1.00 91.25 197 TYR A C 1
ATOM 1593 O O . TYR A 1 197 ? -6.659 0.342 -8.518 1.00 91.25 197 TYR A O 1
ATOM 1601 N N . VAL A 1 198 ? -7.878 1.890 -7.436 1.00 89.25 198 VAL A N 1
ATOM 1602 C CA . VAL A 1 198 ? -9.149 1.693 -8.140 1.00 89.25 198 VAL A CA 1
ATOM 1603 C C . VAL A 1 198 ? -9.555 2.958 -8.891 1.00 89.25 198 VAL A C 1
ATOM 1605 O O . VAL A 1 198 ? -9.432 4.075 -8.378 1.00 89.25 198 VAL A O 1
ATOM 1608 N N . GLN A 1 199 ? -10.066 2.796 -10.114 1.00 85.00 199 GLN A N 1
ATOM 1609 C CA . GLN A 1 199 ? -10.597 3.914 -10.904 1.00 85.00 199 GLN A CA 1
ATOM 1610 C C . GLN A 1 199 ? -12.120 3.920 -10.941 1.00 85.00 199 GLN A C 1
ATOM 1612 O O . GLN A 1 199 ? -12.724 4.995 -10.964 1.00 85.00 199 GLN A O 1
ATOM 1617 N N . ASN A 1 200 ? -12.732 2.735 -10.923 1.00 83.31 200 ASN A N 1
ATOM 1618 C CA . ASN A 1 200 ? -14.169 2.552 -11.049 1.00 83.31 200 ASN A CA 1
ATOM 1619 C C . ASN A 1 200 ? -14.712 1.607 -9.971 1.00 83.31 200 ASN A C 1
ATOM 1621 O O . ASN A 1 200 ? -14.019 0.724 -9.474 1.00 83.31 200 ASN A O 1
ATOM 1625 N N . ILE A 1 201 ? -16.009 1.728 -9.669 1.00 79.25 201 ILE A N 1
ATOM 1626 C CA . ILE A 1 201 ? -16.717 0.805 -8.759 1.00 79.25 201 ILE A CA 1
ATOM 1627 C C . ILE A 1 201 ? -16.679 -0.635 -9.272 1.00 79.25 201 ILE A C 1
ATOM 1629 O O . ILE A 1 201 ? -16.698 -1.576 -8.485 1.00 79.25 201 ILE A O 1
ATOM 1633 N N . SER A 1 202 ? -16.686 -0.822 -10.594 1.00 78.25 202 SER A N 1
ATOM 1634 C CA . SER A 1 202 ? -16.615 -2.148 -11.216 1.00 78.25 202 SER A CA 1
ATOM 1635 C C . SER A 1 202 ? -15.347 -2.903 -10.830 1.00 78.25 202 SER A C 1
ATOM 1637 O O . SER A 1 202 ? -15.354 -4.129 -10.829 1.00 78.25 202 SER A O 1
ATOM 1639 N N . ASP A 1 203 ? -14.293 -2.171 -10.470 1.00 71.25 203 ASP A N 1
ATOM 1640 C CA . ASP A 1 203 ? -12.993 -2.722 -10.101 1.00 71.25 203 ASP A CA 1
ATOM 1641 C C . ASP A 1 203 ? -13.010 -3.244 -8.649 1.00 71.25 203 ASP A C 1
ATOM 1643 O O . ASP A 1 203 ? -12.101 -3.956 -8.224 1.00 71.25 203 ASP A O 1
ATOM 1647 N N . LEU A 1 204 ? -14.064 -2.931 -7.878 1.00 70.44 204 LEU A N 1
ATOM 1648 C CA . LEU A 1 204 ? -14.218 -3.365 -6.493 1.00 70.44 204 LEU A CA 1
ATOM 1649 C C . LEU A 1 204 ? -14.449 -4.877 -6.423 1.00 70.44 204 LEU A C 1
ATOM 1651 O O . LEU A 1 204 ? -15.561 -5.379 -6.616 1.00 70.44 204 LEU A O 1
ATOM 1655 N N . LYS A 1 205 ? -13.416 -5.610 -6.011 1.00 66.19 205 LYS A N 1
ATOM 1656 C CA . LYS A 1 205 ? -13.538 -6.997 -5.547 1.00 66.19 205 LYS A CA 1
ATOM 1657 C C . LYS A 1 205 ? -14.124 -6.990 -4.133 1.00 66.19 205 LYS A C 1
ATOM 1659 O O . LYS A 1 205 ? -13.408 -7.195 -3.158 1.00 66.19 205 LYS A O 1
ATOM 1664 N N . ARG A 1 206 ? -15.439 -6.743 -4.037 1.00 56.25 206 ARG A N 1
ATOM 1665 C CA . ARG A 1 206 ? -16.215 -6.437 -2.808 1.00 56.25 206 ARG A CA 1
ATOM 1666 C C . ARG A 1 206 ? -16.048 -7.396 -1.610 1.00 56.25 206 ARG A C 1
ATOM 1668 O O . ARG A 1 206 ? -16.569 -7.090 -0.546 1.00 56.25 206 ARG A O 1
ATOM 1675 N N . ASN A 1 207 ? -15.340 -8.518 -1.757 1.00 55.41 207 ASN A N 1
ATOM 1676 C CA . ASN A 1 207 ? -15.260 -9.588 -0.759 1.00 55.41 207 ASN A CA 1
ATOM 1677 C C . ASN A 1 207 ? -13.833 -9.972 -0.324 1.00 55.41 207 ASN A C 1
ATOM 1679 O O . ASN A 1 207 ? -13.706 -10.903 0.464 1.00 55.41 207 ASN A O 1
ATOM 1683 N N . VAL A 1 208 ? -12.778 -9.324 -0.835 1.00 66.69 208 VAL A N 1
ATOM 1684 C CA . VAL A 1 208 ? -11.390 -9.690 -0.473 1.00 66.69 208 VAL A CA 1
ATOM 1685 C C . VAL A 1 208 ? -10.665 -8.520 0.178 1.00 66.69 208 VAL A C 1
ATOM 1687 O O . VAL A 1 208 ? -10.154 -8.671 1.278 1.00 66.69 208 VAL A O 1
ATOM 1690 N N . ASN A 1 209 ? -10.717 -7.337 -0.435 1.00 76.12 209 ASN A N 1
ATOM 1691 C CA . ASN A 1 209 ? -9.927 -6.190 -0.000 1.00 76.12 209 ASN A CA 1
ATOM 1692 C C . ASN A 1 209 ? -10.846 -5.161 0.664 1.00 76.12 209 ASN A C 1
ATOM 1694 O O . ASN A 1 209 ? -11.955 -4.900 0.185 1.00 76.12 209 ASN A O 1
ATOM 1698 N N . ASN A 1 210 ? -10.400 -4.575 1.770 1.00 88.38 210 ASN A N 1
ATOM 1699 C CA . ASN A 1 210 ? -11.183 -3.622 2.553 1.00 88.38 210 ASN A CA 1
ATOM 1700 C C . ASN A 1 210 ? -10.516 -2.243 2.668 1.00 88.38 210 ASN A C 1
ATOM 1702 O O . ASN A 1 210 ? -11.143 -1.324 3.180 1.00 88.38 210 ASN A O 1
ATOM 1706 N N . LEU A 1 211 ? -9.296 -2.073 2.154 1.00 94.44 211 LEU A N 1
ATOM 1707 C CA . LEU A 1 211 ? -8.600 -0.796 2.041 1.00 94.44 211 LEU A CA 1
ATOM 1708 C C . LEU A 1 211 ? -8.332 -0.487 0.566 1.00 94.44 211 LEU A C 1
ATOM 1710 O O . LEU A 1 211 ? -7.553 -1.180 -0.086 1.00 94.44 211 LEU A O 1
ATOM 1714 N N . LEU A 1 212 ? -8.981 0.549 0.039 1.00 94.56 212 LEU A N 1
ATOM 1715 C CA . LEU A 1 212 ? -8.938 0.886 -1.381 1.00 94.56 212 LEU A CA 1
ATOM 1716 C C . LEU A 1 212 ? -8.394 2.291 -1.614 1.00 94.56 212 LEU A C 1
ATOM 1718 O O . LEU A 1 212 ? -8.851 3.243 -0.990 1.00 94.56 212 LEU A O 1
ATOM 1722 N N . GLY A 1 213 ? -7.461 2.427 -2.552 1.00 95.31 213 GLY A N 1
ATOM 1723 C CA . GLY A 1 213 ? -6.918 3.714 -2.983 1.00 95.31 213 GLY A CA 1
ATOM 1724 C C . GLY A 1 213 ? -7.565 4.253 -4.245 1.00 95.31 213 GLY A C 1
ATOM 1725 O O . GLY A 1 213 ? -7.724 3.506 -5.202 1.00 95.31 213 GLY A O 1
ATOM 1726 N N . THR A 1 214 ? -7.855 5.550 -4.331 1.00 94.31 214 THR A N 1
ATOM 1727 C CA . THR A 1 214 ? -8.260 6.167 -5.599 1.00 94.31 214 THR A CA 1
ATOM 1728 C C . THR A 1 214 ? -7.745 7.591 -5.798 1.00 94.31 214 THR A C 1
ATOM 1730 O O . THR A 1 214 ? -7.638 8.374 -4.858 1.00 94.31 214 TH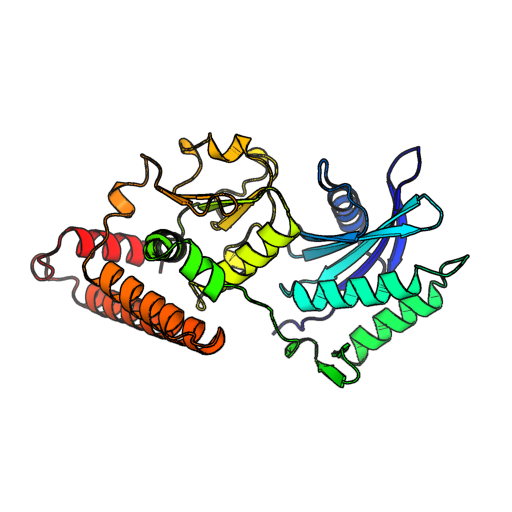R A O 1
ATOM 1733 N N . THR A 1 215 ? -7.488 7.953 -7.057 1.00 94.50 215 THR A N 1
ATOM 1734 C CA . THR A 1 215 ? -7.315 9.352 -7.492 1.00 94.50 215 THR A CA 1
ATOM 1735 C C . THR A 1 215 ? -8.601 9.936 -8.085 1.00 94.50 215 THR A C 1
ATOM 1737 O O . THR A 1 215 ? -8.638 11.097 -8.487 1.00 94.50 215 THR A O 1
ATOM 1740 N N . ASN A 1 216 ? -9.677 9.147 -8.164 1.00 92.19 216 ASN A N 1
ATOM 1741 C CA . ASN A 1 216 ? -10.957 9.567 -8.717 1.00 92.19 216 ASN A CA 1
ATOM 1742 C C . ASN A 1 216 ? -11.862 10.119 -7.606 1.00 92.19 216 ASN A C 1
ATOM 1744 O O . ASN A 1 216 ? -12.562 9.370 -6.923 1.00 92.19 216 ASN A O 1
ATOM 1748 N N . SER A 1 217 ? -11.898 11.445 -7.465 1.00 92.38 217 SER A N 1
ATOM 1749 C CA . SER A 1 217 ? -12.712 12.123 -6.447 1.00 92.38 217 SER A CA 1
ATOM 1750 C C . SER A 1 217 ? -14.211 11.829 -6.564 1.00 92.38 217 SER A C 1
ATOM 1752 O O . SER A 1 217 ? -14.923 11.893 -5.566 1.00 92.38 217 SER A O 1
ATOM 1754 N N . SER A 1 218 ? -14.711 11.439 -7.743 1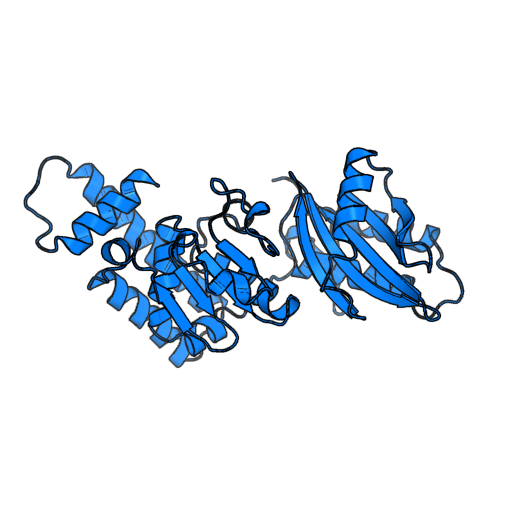.00 91.50 218 SER A N 1
ATOM 1755 C CA . SER A 1 218 ? -16.132 11.107 -7.916 1.00 91.50 218 SER A CA 1
ATOM 1756 C C . SER A 1 218 ? -16.574 9.874 -7.118 1.00 91.50 218 SER A C 1
ATOM 1758 O O . SER A 1 218 ? -17.746 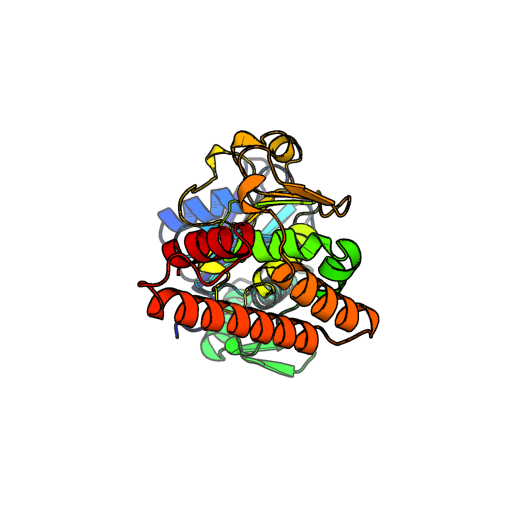9.784 -6.748 1.00 91.50 218 SER A O 1
ATOM 1760 N N . LEU A 1 219 ? -15.649 8.960 -6.790 1.00 90.81 219 LEU A N 1
ATOM 1761 C CA . LEU A 1 219 ? -15.938 7.788 -5.957 1.00 90.81 219 LEU A CA 1
ATOM 1762 C C . LEU A 1 219 ? -16.221 8.168 -4.497 1.00 90.81 219 LEU A C 1
ATOM 1764 O O . LEU A 1 219 ? -16.971 7.462 -3.826 1.00 90.81 219 LEU A O 1
ATOM 1768 N N . MET A 1 220 ? -15.719 9.315 -4.027 1.00 90.62 220 MET A N 1
ATOM 1769 C CA . MET A 1 220 ? -15.999 9.818 -2.675 1.00 90.62 220 MET A CA 1
ATOM 1770 C C . MET A 1 220 ? -17.481 10.166 -2.479 1.00 90.62 220 MET A C 1
ATOM 1772 O O . MET A 1 220 ? -17.991 10.112 -1.366 1.00 90.62 220 MET A O 1
ATOM 1776 N N . ASN A 1 221 ? -18.220 10.439 -3.559 1.00 88.44 221 ASN A N 1
ATOM 1777 C CA . ASN A 1 221 ? -19.657 10.722 -3.488 1.00 88.44 221 ASN A CA 1
ATOM 1778 C C . ASN A 1 221 ? -20.516 9.455 -3.334 1.00 88.44 221 ASN A C 1
ATOM 1780 O O . ASN A 1 221 ? -21.731 9.535 -3.158 1.00 88.44 221 ASN A O 1
ATOM 1784 N N . GLN A 1 222 ? -19.918 8.266 -3.410 1.00 83.38 222 GLN A N 1
ATOM 1785 C CA . GLN A 1 222 ? -20.640 6.995 -3.428 1.00 83.38 222 GLN A CA 1
ATOM 1786 C C . GLN A 1 222 ? -20.701 6.359 -2.043 1.00 83.38 222 GLN A C 1
ATOM 1788 O O . GLN A 1 222 ? -20.320 5.205 -1.840 1.00 83.38 222 GLN A O 1
ATOM 1793 N N . GLN A 1 223 ? -21.245 7.115 -1.090 1.00 76.12 223 GLN A N 1
ATOM 1794 C CA . GLN A 1 223 ? -21.301 6.754 0.330 1.00 76.12 223 GLN A CA 1
ATOM 1795 C C . GLN A 1 223 ? -21.978 5.398 0.608 1.00 76.12 223 GLN A C 1
ATOM 1797 O O . GLN A 1 223 ? -21.697 4.750 1.609 1.00 76.12 223 GLN A O 1
ATOM 1802 N N . ASN A 1 224 ? -22.844 4.913 -0.286 1.00 82.62 224 ASN A N 1
ATOM 1803 C CA . ASN A 1 224 ? -23.505 3.615 -0.113 1.00 82.62 224 ASN A CA 1
ATOM 1804 C C . ASN A 1 224 ? -22.561 2.418 -0.334 1.00 82.62 224 ASN A C 1
ATOM 1806 O O . ASN A 1 224 ? -22.833 1.320 0.159 1.00 82.62 224 ASN A O 1
ATOM 1810 N N . SER A 1 225 ? -21.442 2.609 -1.036 1.00 86.00 225 SER A N 1
ATOM 1811 C CA . SER A 1 225 ? -20.488 1.539 -1.354 1.00 86.00 225 SER A CA 1
ATOM 1812 C C . SER A 1 225 ? -19.476 1.304 -0.233 1.00 86.00 225 SER A C 1
ATOM 1814 O O . SER A 1 225 ? -19.130 0.158 0.037 1.00 86.00 225 SER A O 1
ATOM 1816 N N . PHE A 1 226 ? -19.092 2.345 0.505 1.00 91.75 226 PHE A N 1
ATOM 1817 C CA . PHE A 1 226 ? -17.993 2.302 1.477 1.00 91.75 226 PHE A CA 1
ATOM 1818 C C . PHE A 1 226 ? -18.489 2.557 2.894 1.00 91.75 226 PHE A C 1
ATOM 1820 O O . PHE A 1 226 ? -19.482 3.239 3.083 1.00 91.75 226 PHE A O 1
ATOM 1827 N N . ASP A 1 227 ? -17.836 1.980 3.891 1.00 94.06 227 ASP A N 1
ATOM 1828 C CA . ASP A 1 227 ? -18.130 2.243 5.297 1.00 94.06 227 ASP A CA 1
ATOM 1829 C C . ASP A 1 227 ? -17.438 3.522 5.788 1.00 94.06 227 ASP A C 1
ATOM 1831 O O . ASP A 1 227 ? -18.031 4.291 6.550 1.00 94.06 227 ASP A O 1
ATOM 1835 N N . LEU A 1 228 ? -16.208 3.748 5.317 1.00 95.94 228 LEU A N 1
ATOM 1836 C CA . LEU A 1 228 ? -15.350 4.870 5.681 1.00 95.94 228 LEU A CA 1
ATOM 1837 C C . LEU A 1 228 ? -14.781 5.534 4.423 1.00 95.94 228 LEU A C 1
ATOM 1839 O O . LEU A 1 228 ? -14.304 4.846 3.518 1.00 95.94 228 LEU A O 1
ATOM 1843 N N . LEU A 1 229 ? -14.802 6.862 4.389 1.00 96.44 229 LEU A N 1
ATOM 1844 C CA . LEU A 1 229 ? -14.193 7.676 3.344 1.00 96.44 229 LEU A CA 1
ATOM 1845 C C . LEU A 1 229 ? -13.069 8.504 3.965 1.00 96.44 229 LEU A C 1
ATOM 1847 O O . LEU A 1 229 ? -13.291 9.204 4.947 1.00 96.44 229 LEU A O 1
ATOM 1851 N N . VAL A 1 230 ? -11.868 8.424 3.404 1.00 97.25 230 VAL A N 1
ATOM 1852 C CA . VAL A 1 230 ? -10.694 9.161 3.880 1.00 97.25 230 VAL A CA 1
ATOM 1853 C C . VAL A 1 230 ? -10.191 10.047 2.756 1.00 97.25 230 VAL A C 1
ATOM 1855 O O . VAL A 1 230 ? -9.863 9.555 1.679 1.00 97.25 230 VAL A O 1
ATOM 1858 N N . ASN A 1 231 ? -10.110 11.350 2.995 1.00 96.50 231 ASN A N 1
ATOM 1859 C CA . ASN A 1 231 ? -9.475 12.280 2.074 1.00 96.50 231 ASN A CA 1
ATOM 1860 C C . ASN A 1 231 ? -8.126 12.698 2.657 1.00 96.50 231 ASN A C 1
ATOM 1862 O O . ASN A 1 231 ? -8.077 13.390 3.668 1.00 96.50 231 ASN A O 1
ATOM 1866 N N . LEU A 1 232 ? -7.031 12.278 2.027 1.00 95.31 232 LEU A N 1
ATOM 1867 C CA . LEU A 1 232 ? -5.686 12.622 2.491 1.00 95.31 232 LEU A CA 1
ATOM 1868 C C . LEU A 1 232 ? -5.235 14.010 2.019 1.00 95.31 232 LEU A C 1
ATOM 1870 O O . LEU A 1 232 ? -4.348 14.594 2.629 1.00 95.31 232 LEU A O 1
ATOM 1874 N N . GLN A 1 233 ? -5.852 14.557 0.964 1.00 93.56 233 GLN A N 1
ATOM 1875 C CA . GLN A 1 233 ? -5.542 15.901 0.468 1.00 93.56 233 GLN A CA 1
ATOM 1876 C C . GLN A 1 233 ? -6.078 16.984 1.411 1.00 93.56 233 GLN A C 1
ATOM 1878 O O . GLN A 1 233 ? -5.413 17.983 1.670 1.00 93.56 233 GLN A O 1
ATOM 1883 N N . THR A 1 234 ? -7.299 16.794 1.909 1.00 93.06 234 THR A N 1
ATOM 1884 C CA . THR A 1 234 ? -7.890 17.593 2.986 1.00 93.06 234 THR A CA 1
ATOM 1885 C C . THR A 1 234 ? -8.088 16.649 4.168 1.00 93.06 234 THR A C 1
ATOM 1887 O O . THR A 1 234 ? -9.181 16.092 4.250 1.00 93.06 234 THR A O 1
ATOM 1890 N N . PRO A 1 235 ? -7.053 16.408 5.001 1.00 91.62 235 PRO A N 1
ATOM 1891 C CA . PRO A 1 235 ? -6.986 15.320 5.981 1.00 91.62 235 PRO A CA 1
ATOM 1892 C C . PRO A 1 235 ? -8.285 15.154 6.775 1.00 91.62 235 PRO A C 1
ATOM 1894 O O . PRO A 1 235 ? -8.515 15.848 7.761 1.00 91.62 235 PRO A O 1
ATOM 1897 N N . SER A 1 236 ? -9.168 14.278 6.303 1.00 93.94 236 SER A N 1
ATOM 1898 C CA . SER A 1 236 ? -10.507 14.113 6.860 1.00 93.94 236 SER A CA 1
ATOM 1899 C C . SER A 1 236 ? -10.964 12.671 6.758 1.00 93.94 236 SER A C 1
ATOM 1901 O O . SER A 1 236 ? -10.618 11.944 5.819 1.00 93.94 236 SER A O 1
ATOM 1903 N N . VAL A 1 237 ? -11.755 12.262 7.748 1.00 95.56 237 VAL A N 1
ATOM 1904 C CA . VAL A 1 237 ? -12.316 10.919 7.841 1.00 95.56 237 VAL A CA 1
ATOM 1905 C C . VAL A 1 237 ? -13.826 11.015 8.031 1.00 95.56 237 VAL A C 1
ATOM 1907 O O . VAL A 1 237 ? -14.313 11.517 9.040 1.00 95.56 237 VAL A O 1
ATOM 1910 N N . GLU A 1 238 ? -14.589 10.496 7.074 1.00 95.38 238 GLU A N 1
ATOM 1911 C CA . GLU A 1 238 ? -16.049 10.492 7.111 1.00 95.38 238 GLU A CA 1
ATOM 1912 C C . GLU A 1 238 ? -16.585 9.063 7.256 1.00 95.38 238 GLU A C 1
ATOM 1914 O O . GLU A 1 238 ? -16.365 8.192 6.411 1.00 95.38 238 GLU A O 1
ATOM 1919 N N . VAL A 1 239 ? -17.343 8.824 8.329 1.00 95.81 239 VAL A N 1
ATOM 1920 C CA . VAL A 1 239 ? -18.114 7.588 8.510 1.00 95.81 239 VAL A CA 1
ATOM 1921 C C . VAL A 1 239 ? -19.451 7.721 7.791 1.00 95.81 239 VAL A C 1
ATOM 1923 O O . VAL A 1 239 ? -20.267 8.589 8.119 1.00 95.81 239 VAL A O 1
ATOM 1926 N N . THR A 1 240 ? -19.719 6.810 6.861 1.00 94.00 240 THR A N 1
ATOM 1927 C CA . THR A 1 240 ? -20.968 6.821 6.090 1.00 94.00 240 THR A CA 1
ATOM 1928 C C . THR A 1 240 ? -22.179 6.453 6.950 1.00 94.00 240 THR A C 1
ATOM 1930 O O . THR A 1 240 ? -22.074 5.779 7.981 1.00 94.00 240 THR A O 1
ATOM 1933 N N . LEU A 1 241 ? -23.376 6.871 6.519 1.00 90.25 241 LEU A N 1
ATOM 1934 C CA . LEU A 1 241 ? -24.621 6.659 7.271 1.00 90.25 241 LEU A CA 1
ATOM 1935 C C . LEU A 1 241 ? -24.881 5.187 7.617 1.00 90.25 241 LEU A C 1
ATOM 1937 O O . LEU A 1 241 ? -25.294 4.903 8.741 1.00 90.25 241 LEU A O 1
ATOM 1941 N N . LYS A 1 242 ? -24.596 4.259 6.693 1.00 88.31 242 LYS A N 1
ATOM 1942 C CA . LYS A 1 242 ? -24.816 2.817 6.900 1.00 88.31 242 LYS A CA 1
ATOM 1943 C C . LYS A 1 242 ? -23.923 2.219 7.993 1.00 88.31 242 LYS A C 1
ATOM 1945 O O . LYS A 1 242 ? -24.249 1.166 8.536 1.00 88.31 242 LYS A O 1
ATOM 1950 N N . SER A 1 243 ? -22.825 2.891 8.336 1.00 90.50 243 SER A N 1
ATOM 1951 C CA . SER A 1 243 ? -21.807 2.357 9.244 1.00 90.50 243 SER A CA 1
ATOM 1952 C C . SER A 1 243 ? -21.731 3.115 10.561 1.00 90.50 243 SER A C 1
ATOM 1954 O O . SER A 1 243 ? -21.124 2.596 11.491 1.00 90.50 243 SER A O 1
ATOM 1956 N N . LYS A 1 244 ? -22.402 4.268 10.706 1.00 89.06 244 LYS A N 1
ATOM 1957 C CA . LYS A 1 244 ? -22.384 5.108 11.923 1.00 89.06 244 LYS A CA 1
ATOM 1958 C C . LYS A 1 244 ? -22.515 4.325 13.230 1.00 89.06 244 LYS A C 1
ATOM 1960 O O . LYS A 1 244 ? -21.793 4.596 14.185 1.00 89.06 244 LYS A O 1
ATOM 1965 N N . GLU A 1 245 ? -23.390 3.324 13.277 1.00 86.25 245 GLU A N 1
ATOM 1966 C CA . GLU A 1 245 ? -23.562 2.505 14.479 1.00 86.25 245 GLU A CA 1
ATOM 1967 C C . GLU A 1 245 ? -22.344 1.642 14.838 1.00 86.25 245 GLU A C 1
ATOM 1969 O O . GLU A 1 245 ? -22.110 1.379 16.015 1.00 86.25 245 GLU A O 1
ATOM 1974 N N . SER A 1 246 ? -21.584 1.177 13.843 1.00 84.31 246 SER A N 1
ATOM 1975 C CA . SER A 1 246 ? -20.378 0.358 14.044 1.00 84.31 246 SER A CA 1
ATOM 1976 C C . SER A 1 246 ? -19.175 1.185 14.509 1.00 84.31 246 SER A C 1
ATOM 1978 O O . SER A 1 246 ? -18.223 0.616 15.028 1.00 84.31 246 SER A O 1
ATOM 1980 N N . PHE A 1 247 ? -19.224 2.510 14.343 1.00 89.00 247 PHE A N 1
ATOM 1981 C CA . PHE A 1 247 ? -18.134 3.440 14.656 1.00 89.00 247 PHE A CA 1
ATOM 1982 C C . PHE A 1 247 ? -18.384 4.258 15.934 1.00 89.00 247 PHE A C 1
ATOM 1984 O O . PHE A 1 247 ? -17.734 5.276 16.167 1.00 89.00 247 PHE A O 1
ATOM 1991 N N . GLN A 1 248 ? -19.310 3.826 16.796 1.00 88.88 248 GLN A N 1
ATOM 1992 C CA . GLN A 1 248 ? -19.499 4.464 18.098 1.00 88.88 248 GLN A CA 1
ATOM 1993 C C . GLN A 1 248 ? -18.282 4.213 19.000 1.00 88.88 248 GLN A C 1
ATOM 1995 O O . GLN A 1 248 ? -18.079 3.115 19.521 1.00 88.88 248 GLN A O 1
ATOM 2000 N N . LEU A 1 249 ? -17.468 5.254 19.190 1.00 89.44 249 LEU A N 1
ATOM 2001 C CA . LEU A 1 249 ? -16.248 5.181 19.988 1.00 89.44 249 LEU A CA 1
ATOM 2002 C C . LEU A 1 249 ? -16.555 4.931 21.472 1.00 89.44 249 LEU A C 1
ATOM 2004 O O . LEU A 1 249 ? -17.548 5.401 22.030 1.00 89.44 249 LEU A O 1
ATOM 2008 N N . THR A 1 250 ? -15.660 4.199 22.127 1.00 90.50 250 THR A N 1
ATOM 2009 C CA . THR A 1 250 ? -15.743 3.816 23.544 1.00 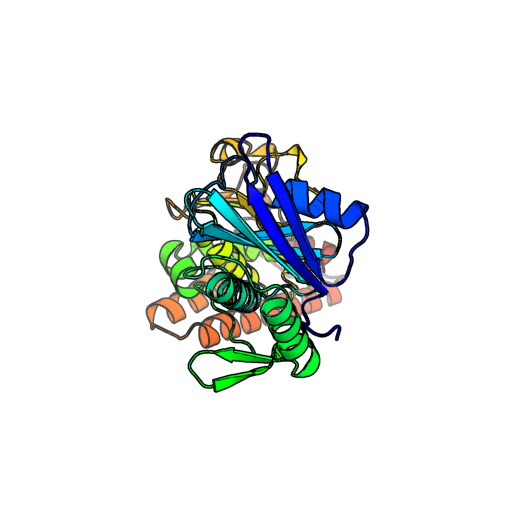90.50 250 THR A CA 1
ATOM 2010 C C . THR A 1 250 ? -14.539 4.404 24.276 1.00 90.50 250 THR A C 1
ATOM 2012 O O . THR A 1 250 ? -13.677 5.015 23.642 1.00 90.50 250 THR A O 1
ATOM 2015 N N . SER A 1 251 ? -14.459 4.239 25.600 1.00 90.75 251 SER A N 1
ATOM 2016 C CA . SER A 1 251 ? -13.254 4.625 26.349 1.00 90.75 251 SER A CA 1
ATOM 2017 C C . SER A 1 251 ? -12.011 3.921 25.802 1.00 90.75 251 SER A C 1
ATOM 2019 O O . SER A 1 251 ? -11.040 4.597 25.512 1.00 90.75 251 SER A O 1
ATOM 2021 N N . LEU A 1 252 ? -12.106 2.619 25.502 1.00 91.50 252 LEU A N 1
ATOM 2022 C CA . LEU A 1 252 ? -11.020 1.836 24.902 1.00 91.50 252 LEU A CA 1
ATOM 2023 C C . LEU A 1 252 ? -10.463 2.494 23.631 1.00 91.50 252 LEU A C 1
ATOM 2025 O O . LEU A 1 252 ? -9.258 2.669 23.503 1.00 91.50 252 LEU A O 1
ATOM 2029 N N . HIS A 1 253 ? -11.337 2.901 22.707 1.00 93.94 253 HIS A N 1
ATOM 2030 C CA . HIS A 1 253 ? -10.909 3.565 21.474 1.00 93.94 253 HIS A CA 1
ATOM 2031 C C . HIS A 1 253 ? -10.219 4.908 21.749 1.00 93.94 253 HIS A C 1
ATOM 2033 O O . HIS A 1 253 ? -9.204 5.214 21.131 1.00 93.94 253 HIS A O 1
ATOM 2039 N N . LYS A 1 254 ? -10.752 5.702 22.685 1.00 94.75 254 LYS A N 1
ATOM 2040 C CA . LYS A 1 254 ? -10.161 6.992 23.067 1.00 94.75 254 LYS A CA 1
ATOM 2041 C C . LYS A 1 254 ? -8.799 6.813 23.736 1.00 94.75 254 LYS A C 1
ATOM 2043 O O . LYS A 1 254 ? -7.891 7.578 23.443 1.00 94.75 254 LYS A O 1
ATOM 2048 N N . ASP A 1 255 ? -8.652 5.799 24.582 1.00 95.62 255 ASP A N 1
ATOM 2049 C CA . ASP A 1 255 ? -7.402 5.494 25.279 1.00 95.62 255 ASP A CA 1
ATOM 2050 C C . ASP A 1 255 ? -6.306 5.078 24.285 1.00 95.62 255 ASP A C 1
ATOM 2052 O O . ASP A 1 255 ? -5.190 5.589 24.357 1.00 95.62 255 ASP A O 1
ATOM 2056 N N . ILE A 1 256 ? -6.640 4.226 23.306 1.00 96.62 256 ILE A N 1
ATOM 2057 C CA . ILE A 1 256 ? -5.737 3.857 22.201 1.00 96.62 256 ILE A CA 1
ATOM 2058 C C . ILE A 1 256 ? -5.338 5.098 21.401 1.00 96.62 256 ILE A C 1
ATOM 2060 O O . ILE A 1 256 ? -4.150 5.330 21.179 1.00 96.62 256 ILE A O 1
ATOM 2064 N N . ALA A 1 257 ? -6.326 5.903 20.995 1.00 97.19 257 ALA A N 1
ATOM 2065 C CA . ALA A 1 257 ? -6.082 7.091 20.190 1.00 97.19 257 ALA A CA 1
ATOM 2066 C C . ALA A 1 257 ? -5.139 8.065 20.905 1.00 97.19 257 ALA A C 1
ATOM 2068 O O . ALA A 1 257 ? -4.131 8.462 20.334 1.00 97.19 257 ALA A O 1
ATOM 2069 N N . ASN A 1 258 ? -5.425 8.364 22.175 1.00 96.88 258 ASN A N 1
ATOM 2070 C CA . ASN A 1 258 ? -4.619 9.258 22.999 1.00 96.88 258 ASN A CA 1
ATOM 2071 C C . ASN A 1 258 ? -3.197 8.726 23.217 1.00 96.88 258 ASN A C 1
ATOM 2073 O O . ASN A 1 258 ? -2.256 9.511 23.159 1.00 96.88 258 ASN A O 1
ATOM 2077 N N . SER A 1 259 ? -3.025 7.418 23.462 1.00 97.25 259 SER A N 1
ATOM 2078 C CA . SER A 1 259 ? -1.693 6.814 23.651 1.00 97.25 259 SER A CA 1
ATOM 2079 C C . SER A 1 259 ? -0.807 7.057 22.427 1.00 97.25 259 SER A C 1
ATOM 2081 O O . SER A 1 259 ? 0.317 7.547 22.535 1.00 97.25 259 SER A O 1
ATOM 2083 N N . ILE A 1 260 ? -1.351 6.786 21.239 1.00 97.75 260 ILE A N 1
ATOM 2084 C CA . ILE A 1 260 ? -0.616 6.888 19.979 1.00 97.75 260 ILE A CA 1
ATOM 2085 C C . ILE A 1 260 ? -0.384 8.354 19.589 1.00 97.75 260 ILE A C 1
ATOM 2087 O O . ILE A 1 260 ? 0.736 8.712 19.223 1.00 97.75 260 ILE A O 1
ATOM 2091 N N . THR A 1 261 ? -1.388 9.233 19.704 1.00 97.12 261 THR A N 1
ATOM 2092 C CA . THR A 1 261 ? -1.203 10.661 19.384 1.00 97.12 261 THR A CA 1
ATOM 2093 C C . THR A 1 261 ? -0.193 11.321 20.318 1.00 97.12 261 THR A C 1
ATOM 2095 O O . THR A 1 261 ? 0.615 12.118 19.856 1.00 97.12 261 THR A O 1
ATOM 2098 N N . GLN A 1 262 ? -0.153 10.941 21.601 1.00 96.75 262 GLN A N 1
ATOM 2099 C CA . GLN A 1 262 ? 0.867 11.429 22.536 1.00 96.75 262 GLN A CA 1
ATOM 2100 C C . GLN A 1 262 ? 2.286 10.996 22.149 1.00 96.75 262 GLN A C 1
ATOM 2102 O O . GLN A 1 262 ? 3.229 11.756 22.365 1.00 96.75 262 GLN A O 1
ATOM 2107 N N . LEU A 1 263 ? 2.472 9.794 21.591 1.00 97.19 263 LEU A N 1
ATOM 2108 C CA . LEU A 1 263 ? 3.779 9.381 21.068 1.00 97.19 263 LEU A CA 1
ATOM 2109 C C . LEU A 1 263 ? 4.190 10.222 19.858 1.00 97.19 263 LEU A C 1
ATOM 2111 O O . LEU A 1 263 ? 5.333 10.668 19.783 1.00 97.19 263 LEU A O 1
ATOM 2115 N N . VAL A 1 264 ? 3.251 10.485 18.947 1.00 97.12 264 VAL A N 1
ATOM 2116 C CA . VAL A 1 264 ? 3.484 11.351 17.783 1.00 97.12 264 VAL A CA 1
ATOM 2117 C C . VAL A 1 264 ? 3.841 12.778 18.213 1.00 97.12 264 VAL A C 1
ATOM 2119 O O . VAL A 1 264 ? 4.783 13.356 17.674 1.00 97.12 264 VAL A O 1
ATOM 2122 N N . GLU A 1 265 ? 3.150 13.334 19.213 1.00 95.44 265 GLU A N 1
ATOM 2123 C CA . GLU A 1 265 ? 3.441 14.657 19.791 1.00 95.44 265 GLU A CA 1
ATOM 2124 C C . GLU A 1 265 ? 4.821 14.729 20.457 1.00 95.44 265 GLU A C 1
ATOM 2126 O O . GLU A 1 265 ? 5.479 15.767 20.406 1.00 95.44 265 GLU A O 1
ATOM 2131 N N . LYS A 1 266 ? 5.284 13.621 21.047 1.00 96.50 266 LYS A N 1
ATOM 2132 C CA . LYS A 1 266 ? 6.635 13.477 21.616 1.00 96.50 266 LYS A CA 1
ATOM 2133 C C . LYS A 1 266 ? 7.714 13.198 20.569 1.00 96.50 266 LYS A C 1
ATOM 2135 O O . LYS A 1 266 ? 8.842 12.885 20.937 1.00 96.50 266 LYS A O 1
ATOM 2140 N N . ASP A 1 267 ? 7.372 13.311 19.289 1.00 94.69 267 ASP A N 1
ATOM 2141 C CA . ASP A 1 267 ? 8.277 13.118 18.161 1.00 94.69 267 ASP A CA 1
ATOM 2142 C C . ASP A 1 267 ? 8.889 11.706 18.086 1.00 94.69 267 ASP A C 1
ATOM 2144 O O . ASP A 1 267 ? 9.971 11.528 17.530 1.00 94.69 267 ASP A O 1
ATOM 2148 N N . ALA A 1 268 ? 8.174 10.687 18.581 1.00 96.56 268 ALA A N 1
ATOM 2149 C CA . ALA A 1 268 ? 8.608 9.291 18.510 1.00 96.56 268 ALA A CA 1
ATOM 2150 C C . ALA A 1 268 ? 8.926 8.847 17.068 1.00 96.56 268 ALA A C 1
ATOM 2152 O O . ALA A 1 268 ? 8.438 9.416 16.081 1.00 96.56 268 ALA A O 1
ATOM 2153 N N . THR A 1 269 ? 9.756 7.815 16.947 1.00 95.88 269 THR A N 1
ATOM 2154 C CA . THR A 1 269 ? 10.116 7.192 15.669 1.00 95.88 269 THR A CA 1
ATOM 2155 C C . THR A 1 269 ? 8.949 6.384 15.088 1.00 95.88 269 THR A C 1
ATOM 2157 O O . THR A 1 269 ? 8.071 5.917 15.814 1.00 95.88 269 THR A O 1
ATOM 2160 N N . GLU A 1 270 ? 8.956 6.159 13.768 1.00 94.50 270 GLU A N 1
ATOM 2161 C CA . GLU A 1 270 ? 7.972 5.293 13.089 1.00 94.50 270 GLU A CA 1
ATOM 2162 C C . GLU A 1 270 ? 7.900 3.896 13.732 1.00 94.50 270 GLU A C 1
ATOM 2164 O O . GLU A 1 270 ? 6.815 3.364 13.955 1.00 94.50 270 GLU A O 1
ATOM 2169 N N . LEU A 1 271 ? 9.051 3.322 14.104 1.00 93.81 271 LEU A N 1
ATOM 2170 C CA . LEU A 1 271 ? 9.119 1.999 14.724 1.00 93.81 271 LEU A CA 1
ATOM 2171 C C . LEU A 1 271 ? 8.466 1.971 16.115 1.00 93.81 271 LEU A C 1
ATOM 2173 O O . LEU A 1 271 ? 7.754 1.022 16.437 1.00 93.81 271 LEU A O 1
ATOM 2177 N N . GLU A 1 272 ? 8.679 3.001 16.935 1.00 96.12 272 GLU A N 1
ATOM 2178 C CA . GLU A 1 272 ? 8.037 3.117 18.252 1.00 96.12 272 GLU A CA 1
ATOM 2179 C C . GLU A 1 272 ? 6.514 3.231 18.124 1.00 96.12 272 GLU A C 1
ATOM 2181 O O . GLU A 1 272 ? 5.787 2.562 18.859 1.00 96.12 272 GLU A O 1
ATOM 2186 N N . ILE A 1 273 ? 6.032 4.011 17.152 1.00 96.81 273 ILE A N 1
ATOM 2187 C CA . ILE A 1 273 ? 4.599 4.166 16.868 1.00 96.81 273 ILE A CA 1
ATOM 2188 C C . ILE A 1 273 ? 3.984 2.830 16.424 1.00 96.81 273 ILE A C 1
ATOM 2190 O O . ILE A 1 273 ? 2.954 2.417 16.959 1.00 96.81 273 ILE A O 1
ATOM 2194 N N . ILE A 1 274 ? 4.624 2.121 15.487 1.00 95.44 274 ILE A N 1
ATOM 2195 C CA . ILE A 1 274 ? 4.158 0.813 14.998 1.00 95.44 274 ILE A CA 1
ATOM 2196 C C . ILE A 1 274 ? 4.123 -0.221 16.134 1.00 95.44 274 ILE A C 1
ATOM 2198 O O . ILE A 1 274 ? 3.162 -0.987 16.248 1.00 95.44 274 ILE A O 1
ATOM 2202 N N . ASN A 1 275 ? 5.135 -0.230 17.004 1.00 95.75 275 ASN A N 1
ATOM 2203 C CA . ASN A 1 275 ? 5.179 -1.125 18.159 1.00 95.75 275 ASN A CA 1
ATOM 2204 C C . ASN A 1 275 ? 4.052 -0.833 19.155 1.00 95.75 275 ASN A C 1
ATOM 2206 O O . ASN A 1 275 ? 3.400 -1.768 19.621 1.00 95.75 275 ASN A O 1
ATOM 2210 N N . GLU A 1 276 ? 3.771 0.439 19.447 1.00 96.81 276 GLU A N 1
ATOM 2211 C CA . GLU A 1 276 ? 2.653 0.806 20.322 1.00 96.81 276 GLU A CA 1
ATOM 2212 C C . GLU A 1 276 ? 1.307 0.375 19.728 1.00 96.81 276 GLU A C 1
ATOM 2214 O O . GLU A 1 276 ? 0.485 -0.226 20.421 1.00 96.81 276 GLU A O 1
ATOM 2219 N N . ILE A 1 277 ? 1.095 0.594 18.428 1.00 96.62 277 ILE A N 1
ATOM 2220 C CA . ILE A 1 277 ? -0.097 0.110 17.717 1.00 96.62 277 ILE A CA 1
ATOM 2221 C C . ILE A 1 277 ? -0.228 -1.412 17.836 1.00 96.62 277 ILE A C 1
ATOM 2223 O O . ILE A 1 277 ? -1.314 -1.921 18.124 1.00 96.62 277 ILE A O 1
ATOM 2227 N N . SER A 1 278 ? 0.866 -2.151 17.647 1.00 95.69 278 SER A N 1
ATOM 2228 C CA . SER A 1 278 ? 0.889 -3.612 17.774 1.00 95.69 278 SER A CA 1
ATOM 2229 C C . SER A 1 278 ? 0.518 -4.070 19.191 1.00 95.69 278 SER A C 1
ATOM 2231 O O . SER A 1 278 ? -0.314 -4.969 19.369 1.00 95.69 278 SER A O 1
ATOM 2233 N N . ASN A 1 279 ? 1.058 -3.396 20.212 1.00 95.50 279 ASN A N 1
ATOM 2234 C CA . ASN A 1 279 ? 0.739 -3.651 21.616 1.00 95.50 279 ASN A CA 1
ATOM 2235 C C . ASN A 1 279 ? -0.749 -3.402 21.896 1.00 95.50 279 ASN A C 1
ATOM 2237 O O . ASN A 1 279 ? -1.434 -4.287 22.412 1.00 95.50 279 ASN A O 1
ATOM 2241 N N . LYS A 1 280 ? -1.285 -2.249 21.472 1.00 95.44 280 LYS A N 1
ATOM 2242 C CA . LYS A 1 280 ? -2.711 -1.912 21.618 1.00 95.44 280 LYS A CA 1
ATOM 2243 C C . LYS A 1 280 ? -3.628 -2.868 20.873 1.00 95.44 280 LYS A C 1
ATOM 2245 O O . LYS A 1 280 ? -4.649 -3.287 21.416 1.00 95.44 280 LYS A O 1
ATOM 2250 N N . THR A 1 281 ? -3.241 -3.297 19.679 1.00 94.00 281 THR A N 1
ATOM 2251 C CA . THR A 1 281 ? -3.981 -4.312 18.921 1.00 94.00 281 THR A CA 1
ATOM 2252 C C . T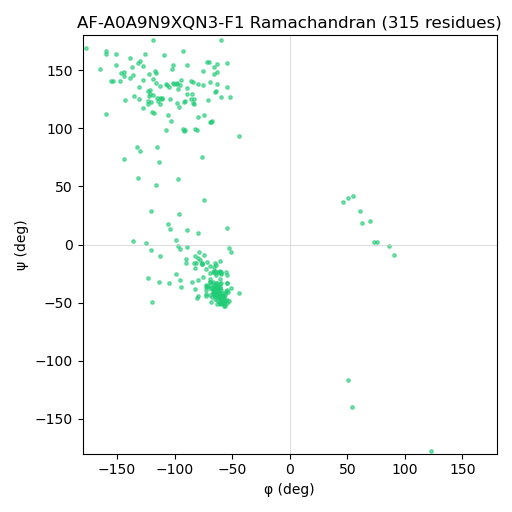HR A 1 281 ? -4.016 -5.638 19.684 1.00 94.00 281 THR A C 1
ATOM 2254 O O . THR A 1 281 ? -5.071 -6.257 19.825 1.00 94.00 281 THR A O 1
ATOM 2257 N N . THR A 1 282 ? -2.883 -6.053 20.253 1.00 93.06 282 THR A N 1
ATOM 2258 C CA . THR A 1 282 ? -2.777 -7.282 21.049 1.00 93.06 282 THR A CA 1
ATOM 2259 C C . THR A 1 282 ? -3.620 -7.215 22.326 1.00 93.06 282 THR A C 1
ATOM 2261 O O . THR A 1 282 ? -4.309 -8.184 22.654 1.00 93.06 282 THR A O 1
ATOM 2264 N N . GLU A 1 283 ? -3.633 -6.073 23.021 1.00 92.19 283 GLU A N 1
ATOM 2265 C CA . GLU A 1 283 ? -4.511 -5.823 24.174 1.00 92.19 283 GLU A CA 1
ATOM 2266 C C . GLU A 1 283 ? -5.991 -6.009 23.796 1.00 92.19 283 GLU A C 1
ATOM 2268 O O . GLU A 1 283 ? -6.715 -6.741 24.477 1.00 92.19 283 GLU A O 1
ATOM 2273 N N . VAL A 1 284 ? -6.432 -5.421 22.675 1.00 91.81 284 VAL A N 1
ATOM 2274 C CA . VAL A 1 284 ? -7.813 -5.551 22.173 1.00 91.81 284 VAL A CA 1
ATOM 2275 C C . VAL A 1 284 ? -8.161 -7.008 21.861 1.00 91.81 284 VAL A C 1
ATOM 2277 O O . VAL A 1 284 ? -9.220 -7.490 22.270 1.00 91.81 284 VAL A O 1
ATOM 2280 N N . LEU A 1 285 ? -7.276 -7.740 21.180 1.00 90.56 285 LEU A N 1
ATOM 2281 C CA . LEU A 1 285 ? -7.504 -9.148 20.838 1.00 90.56 285 LEU A CA 1
ATOM 2282 C C . LEU A 1 285 ? -7.534 -10.053 22.079 1.00 90.56 285 LEU A C 1
ATOM 2284 O O . LEU A 1 285 ? -8.335 -10.986 22.150 1.00 90.56 285 LEU A O 1
ATOM 2288 N N . ASN A 1 286 ? -6.710 -9.781 23.090 1.00 89.38 286 ASN A N 1
ATOM 2289 C CA . ASN A 1 286 ? -6.748 -10.518 24.355 1.00 89.38 286 ASN A CA 1
ATOM 2290 C C . ASN A 1 286 ? -8.023 -10.217 25.154 1.00 89.38 286 ASN A C 1
ATOM 2292 O O . ASN A 1 286 ? -8.624 -11.122 25.747 1.00 89.38 286 ASN A O 1
ATOM 2296 N N . TYR A 1 287 ? -8.482 -8.965 25.120 1.00 87.62 287 TYR A N 1
ATOM 2297 C CA . TYR A 1 287 ? -9.764 -8.578 25.696 1.00 87.62 287 TYR A CA 1
ATOM 2298 C C . TYR A 1 287 ? -10.930 -9.299 25.000 1.00 87.62 287 TYR A C 1
ATOM 2300 O O . TYR A 1 287 ? -11.802 -9.848 25.675 1.00 87.62 287 TYR A O 1
ATOM 2308 N N . LEU A 1 288 ? -10.894 -9.413 23.667 1.00 88.12 288 LEU A N 1
ATOM 2309 C CA . LEU A 1 288 ? -11.859 -10.189 22.881 1.00 88.12 288 LEU A CA 1
ATOM 2310 C C . LEU A 1 288 ? -11.874 -11.675 23.268 1.00 88.12 288 LEU A C 1
ATOM 2312 O O . LEU A 1 288 ? -12.947 -12.237 23.476 1.00 88.12 288 LEU A O 1
ATOM 2316 N N . LYS A 1 289 ? -10.707 -12.315 23.408 1.00 86.69 289 LYS A N 1
ATOM 2317 C CA . LYS A 1 289 ? -10.613 -13.724 23.839 1.00 86.69 289 LYS A CA 1
ATOM 2318 C C . LYS A 1 289 ? -11.244 -13.939 25.214 1.00 86.69 289 LYS A C 1
ATOM 2320 O O . LYS A 1 289 ? -11.975 -14.904 25.417 1.00 86.69 289 LYS A O 1
ATOM 2325 N N . THR A 1 290 ? -10.998 -13.014 26.140 1.00 85.12 290 THR A N 1
ATOM 2326 C CA . THR A 1 290 ? -11.595 -13.039 27.484 1.00 85.12 290 THR A CA 1
ATOM 2327 C C . THR A 1 290 ? -13.111 -12.836 27.429 1.00 85.12 290 THR A C 1
ATOM 2329 O O . THR A 1 290 ? -13.853 -13.481 28.163 1.00 85.12 290 THR A O 1
ATOM 2332 N N . PHE A 1 291 ? -13.593 -11.974 26.533 1.00 81.25 291 PHE A N 1
ATOM 2333 C CA . PHE A 1 291 ? -15.021 -11.784 26.291 1.00 81.25 291 PHE A CA 1
ATOM 2334 C C . PHE A 1 291 ? -15.686 -13.051 25.723 1.00 81.25 291 PHE A C 1
ATOM 2336 O O . PHE A 1 291 ? -16.757 -13.443 26.179 1.00 81.25 291 PHE A O 1
ATOM 2343 N N . GLN A 1 292 ? -15.035 -13.739 24.779 1.00 81.38 292 GLN A N 1
ATOM 2344 C CA . GLN A 1 292 ? -15.546 -14.974 24.173 1.00 81.38 292 GLN A CA 1
ATOM 2345 C C . GLN A 1 292 ? -15.563 -16.172 25.137 1.00 81.38 292 GLN A C 1
ATOM 2347 O O . GLN A 1 292 ? -16.440 -17.027 25.018 1.00 81.38 292 GLN A O 1
ATOM 2352 N N . SER A 1 293 ? -14.620 -16.259 26.080 1.00 74.88 293 SER A N 1
ATOM 2353 C CA . SER A 1 293 ? -14.587 -17.337 27.081 1.00 74.88 293 SER A CA 1
ATOM 2354 C C . SER A 1 293 ? -15.623 -17.159 28.196 1.00 74.88 293 SER A C 1
ATOM 2356 O O . SER A 1 293 ? -15.962 -18.119 28.880 1.00 74.88 293 SER A O 1
ATOM 2358 N N . GLN A 1 294 ? -16.179 -15.955 28.349 1.00 67.12 294 GLN A N 1
ATOM 2359 C CA . GLN A 1 294 ? -17.197 -15.612 29.347 1.00 67.12 294 GLN A CA 1
ATOM 2360 C C . GLN A 1 294 ? -18.638 -15.685 28.804 1.00 67.12 294 GLN A C 1
ATOM 2362 O O . GLN A 1 294 ? -19.517 -15.002 29.329 1.00 67.12 294 GLN A O 1
ATOM 2367 N N . LYS A 1 295 ? -18.892 -16.516 27.778 1.00 52.78 295 LYS A N 1
ATOM 2368 C CA . LYS A 1 295 ? -20.168 -16.647 27.034 1.00 52.78 295 LYS A CA 1
ATOM 2369 C C . LYS A 1 295 ? -21.450 -16.892 27.862 1.00 52.78 295 LYS A C 1
ATOM 2371 O O . LYS A 1 295 ? -22.521 -16.851 27.273 1.00 52.78 295 LYS A O 1
ATOM 2376 N N . ASP A 1 296 ? -21.369 -17.043 29.185 1.00 46.69 296 ASP A N 1
ATOM 2377 C CA . ASP A 1 296 ? -22.511 -17.225 30.099 1.00 46.69 296 ASP A CA 1
ATOM 2378 C C . ASP A 1 296 ? -22.905 -15.992 30.938 1.00 46.69 296 ASP A C 1
ATOM 2380 O O . ASP A 1 296 ? -23.670 -16.114 31.894 1.00 46.69 296 ASP A O 1
ATOM 2384 N N . VAL A 1 297 ? -22.426 -14.776 30.639 1.00 48.81 297 VAL A N 1
ATOM 2385 C CA . VAL A 1 297 ? -22.847 -13.594 31.418 1.00 48.81 297 VAL A CA 1
ATOM 2386 C C . VAL A 1 297 ? -23.242 -12.420 30.530 1.00 48.81 297 VAL A C 1
ATOM 2388 O O . VAL A 1 297 ? -22.486 -11.463 30.361 1.00 48.81 297 VAL A O 1
ATOM 2391 N N . GLU A 1 298 ? -24.498 -12.429 30.079 1.00 45.69 298 GLU A N 1
ATOM 2392 C CA . GLU A 1 298 ? -25.251 -11.295 29.502 1.00 45.69 298 GLU A CA 1
ATOM 2393 C C . GLU A 1 298 ? -25.305 -10.020 30.393 1.00 45.69 298 GLU A C 1
ATOM 2395 O O . GLU A 1 298 ? -26.068 -9.098 30.125 1.00 45.69 298 GLU A O 1
ATOM 2400 N N . GLY A 1 299 ? -24.481 -9.901 31.442 1.00 50.53 299 GLY A N 1
ATOM 2401 C CA . GLY A 1 299 ? -24.589 -8.846 32.456 1.00 50.53 299 GLY A CA 1
ATOM 2402 C C . GLY A 1 299 ? -23.301 -8.154 32.917 1.00 50.53 299 GLY A C 1
ATOM 2403 O O . GLY A 1 299 ? -23.392 -7.318 33.814 1.00 50.53 299 GLY A O 1
ATOM 2404 N N . LYS A 1 300 ? -22.103 -8.451 32.380 1.00 54.53 300 LYS A N 1
ATOM 2405 C CA . LYS A 1 300 ? -20.844 -7.882 32.935 1.00 54.53 300 LYS A CA 1
ATOM 2406 C C . LYS A 1 300 ? -20.263 -6.664 32.210 1.00 54.53 300 LYS A C 1
ATOM 2408 O O . LYS A 1 300 ? -19.600 -5.856 32.861 1.00 54.53 300 LYS A O 1
ATOM 2413 N N . ILE A 1 301 ? -20.537 -6.455 30.921 1.00 60.47 301 ILE A N 1
ATOM 2414 C CA . ILE A 1 301 ? -20.115 -5.226 30.229 1.00 60.47 301 ILE A CA 1
ATOM 2415 C C . ILE A 1 301 ? -21.249 -4.202 30.307 1.00 60.47 301 ILE A C 1
ATOM 2417 O O . ILE A 1 301 ? -22.190 -4.232 29.524 1.00 60.47 301 ILE A O 1
ATOM 2421 N N . LYS A 1 302 ? -21.145 -3.250 31.243 1.00 65.25 302 LYS A N 1
ATOM 2422 C CA . LYS A 1 302 ? -22.128 -2.154 31.381 1.00 65.25 302 LYS A CA 1
ATOM 2423 C C . LYS A 1 302 ? -22.207 -1.261 30.134 1.00 65.25 302 LYS A C 1
ATOM 2425 O O . LYS A 1 302 ? -23.218 -0.601 29.907 1.00 65.25 302 LYS A O 1
ATOM 2430 N N . ASN A 1 303 ? -21.142 -1.220 29.331 1.00 78.94 303 ASN A N 1
ATOM 2431 C CA . ASN A 1 303 ? -21.070 -0.403 28.126 1.00 78.94 303 ASN A CA 1
ATOM 2432 C C . ASN A 1 303 ? -21.562 -1.184 26.891 1.00 78.94 303 ASN A C 1
ATOM 2434 O O . ASN A 1 303 ? -20.802 -1.929 26.271 1.00 78.94 303 ASN A O 1
ATOM 2438 N N . LYS A 1 304 ? -22.825 -0.960 26.505 1.00 82.25 304 LYS A N 1
ATOM 2439 C CA . LYS A 1 304 ? -23.461 -1.587 25.331 1.00 82.25 304 LYS A CA 1
ATOM 2440 C C . LYS A 1 304 ? -22.674 -1.388 24.026 1.00 82.25 304 LYS A C 1
ATOM 2442 O O . LYS A 1 304 ? -22.644 -2.290 23.193 1.00 82.25 304 LYS A O 1
ATOM 2447 N N . ASN A 1 305 ? -21.998 -0.251 23.859 1.00 83.94 305 ASN A N 1
ATOM 2448 C CA . ASN A 1 305 ? -21.229 0.046 22.646 1.00 83.94 305 ASN A CA 1
ATOM 2449 C C . ASN A 1 305 ? -19.952 -0.792 22.578 1.00 83.94 305 ASN A C 1
ATOM 2451 O O . ASN A 1 305 ? -19.607 -1.304 21.516 1.00 83.94 305 ASN A O 1
ATOM 2455 N N . LEU A 1 306 ? -19.288 -0.992 23.721 1.00 84.25 306 LEU A N 1
ATOM 2456 C CA . LEU A 1 306 ? -18.134 -1.885 23.810 1.00 84.25 306 LEU A CA 1
ATOM 2457 C C . LEU A 1 306 ? -18.541 -3.335 23.538 1.00 84.25 306 LEU A C 1
ATOM 2459 O O . LEU A 1 306 ? -17.880 -4.013 22.762 1.00 84.25 306 LEU A O 1
ATOM 2463 N N . GLN A 1 307 ? -19.661 -3.789 24.103 1.00 83.69 307 GLN A N 1
ATOM 2464 C CA . GLN A 1 307 ? -20.185 -5.127 23.826 1.00 83.69 307 GLN A CA 1
ATOM 2465 C C . GLN A 1 307 ? -20.499 -5.317 22.334 1.00 83.69 307 GLN A C 1
ATOM 2467 O O . GLN A 1 307 ? -20.110 -6.330 21.753 1.00 83.69 307 GLN A O 1
ATOM 2472 N N . LYS A 1 308 ? -21.151 -4.336 21.692 1.00 85.12 308 LYS A N 1
ATOM 2473 C CA . LYS A 1 308 ? -21.444 -4.367 20.250 1.00 85.12 308 LYS A CA 1
ATOM 2474 C C . LYS A 1 308 ? -20.164 -4.413 19.414 1.00 85.12 308 LYS A C 1
ATOM 2476 O O . LYS A 1 308 ? -20.075 -5.223 18.499 1.00 85.12 308 LYS A O 1
ATOM 2481 N N . PHE A 1 309 ? -19.162 -3.601 19.756 1.00 87.06 309 PHE A N 1
ATOM 2482 C CA . PHE A 1 309 ? -17.856 -3.621 19.095 1.00 87.06 309 PHE A CA 1
ATOM 2483 C C . PHE A 1 309 ? -17.187 -5.000 19.179 1.00 87.06 309 PHE A C 1
ATOM 2485 O O . PHE A 1 309 ? -16.824 -5.557 18.148 1.00 87.06 309 PHE A O 1
ATOM 2492 N N . LEU A 1 310 ? -17.091 -5.591 20.374 1.00 86.81 310 LEU A N 1
ATOM 2493 C CA . LEU A 1 310 ? -16.479 -6.915 20.551 1.00 86.81 310 LEU A CA 1
ATOM 2494 C C . LEU A 1 310 ? -17.270 -8.024 19.860 1.00 86.81 310 LEU A C 1
ATOM 2496 O O . LEU A 1 310 ? -16.675 -8.951 19.327 1.00 86.81 310 LEU A O 1
ATOM 2500 N N . THR A 1 311 ? -18.599 -7.920 19.843 1.00 85.62 311 THR A N 1
ATOM 2501 C CA . THR A 1 311 ? -19.462 -8.870 19.127 1.00 85.62 311 THR A CA 1
ATOM 2502 C C . THR A 1 311 ? -19.250 -8.777 17.616 1.00 85.62 311 THR A C 1
ATOM 2504 O O . THR A 1 311 ? -19.223 -9.791 16.934 1.00 85.62 311 THR A O 1
ATOM 2507 N N . ASN A 1 312 ? -19.061 -7.571 17.076 1.00 85.31 312 ASN A N 1
ATOM 2508 C CA . ASN A 1 312 ? -18.727 -7.398 15.663 1.00 85.31 312 ASN A CA 1
ATOM 2509 C C . ASN A 1 312 ? -17.310 -7.882 15.346 1.00 85.31 312 ASN A C 1
ATOM 2511 O O . ASN A 1 312 ? -17.072 -8.402 14.267 1.00 85.31 312 ASN A O 1
ATOM 2515 N N . LEU A 1 313 ? -16.362 -7.704 16.266 1.00 85.75 313 LEU A N 1
ATOM 2516 C CA . LEU A 1 313 ? -14.992 -8.165 16.073 1.00 85.75 313 LEU A CA 1
ATOM 2517 C C . LEU A 1 313 ? -14.896 -9.700 16.157 1.00 85.75 313 LEU A C 1
ATOM 2519 O O . LEU A 1 313 ? -14.153 -10.308 15.394 1.00 85.75 313 LEU A O 1
ATOM 2523 N N . SER A 1 314 ? -15.681 -10.345 17.030 1.00 85.06 314 SER A N 1
ATOM 2524 C CA . SER A 1 314 ? -15.685 -11.806 17.204 1.00 85.06 314 SER A CA 1
ATOM 2525 C C . SER A 1 314 ? -16.260 -12.588 16.028 1.00 85.06 314 SER A C 1
ATOM 2527 O O . SER A 1 314 ? -16.035 -13.789 15.949 1.00 85.06 314 SER A O 1
ATOM 2529 N N . THR A 1 315 ? -17.029 -11.956 15.141 1.00 83.44 315 THR A N 1
ATOM 2530 C CA . THR A 1 315 ? -17.518 -12.612 13.919 1.00 83.44 315 THR A CA 1
ATOM 2531 C C . THR A 1 315 ? -16.478 -12.606 12.799 1.00 83.44 315 THR A C 1
ATOM 2533 O O . THR A 1 315 ? -16.684 -13.257 11.777 1.00 83.44 315 THR A O 1
ATOM 2536 N N . ILE A 1 316 ? -15.380 -11.864 12.978 1.00 78.75 316 ILE A N 1
ATOM 2537 C CA . ILE A 1 316 ? -14.383 -11.568 11.944 1.00 78.75 316 ILE A CA 1
ATOM 2538 C C . ILE A 1 316 ? -13.021 -12.215 12.243 1.00 78.75 316 ILE A C 1
ATOM 2540 O O . ILE A 1 316 ? -12.289 -12.540 11.297 1.00 78.75 316 ILE A O 1
ATOM 2544 N N . VAL A 1 317 ? -12.684 -12.336 13.533 1.00 70.25 317 VAL A N 1
ATOM 2545 C CA . VAL A 1 317 ? -11.463 -12.950 14.089 1.00 70.25 317 VAL A CA 1
ATOM 2546 C C . VAL A 1 317 ? -11.742 -14.392 14.482 1.00 70.25 317 VAL A C 1
ATOM 2548 O O . VAL A 1 317 ? -10.951 -15.260 14.060 1.00 70.25 317 VAL A O 1
#

Sequence (317 aa):
MVGCKPVSFHIFEKTNSGDVISWTYPTVTDETKILIHQTCFSKGLETVDLFYYKREKKYWHYIKQFGKNGRRCAVIVLSECYKPDLYGKICDLFVGKCTGVAEVDFVVLVKTFLKIYVSDGISSGGEFVKLEDFPEQTNLKDIIKNLGIEFILLYNALLLKKQILVYHPNVEELQQSLNSITRLIPTQQPEDILEPYVQNISDLKRNVNNLLGTTNSSLMNQQNSFDLLVNLQTPSVEVTLKSKESFQLTSLHKDIANSITQLVEKDATELEIINEISNKTTEVLNYLKTFQSQKDVEGKIKNKNLQKFLTNLSTIV

pLDDT: mean 88.72, std 10.03, range [41.78, 97.75]

Mean predicted aligned error: 6.09 Å

Foldseek 3Di:
DPAFAWPKKWKWWQDPVGIDGPDIPPDDDPVVVVVCRCPACPPLQDDAQDWAWFDDDQKIWTKGWHDDPNIIMIMTIIGSDDANVLVVVVRVVQVVQCPPDPDRDVVVVVVSSVCCRVVQFDDDPNDTDHSVRPDGDAPLLVLCLLLQLVVLLLLLCVLLLFAEEEEDLRLVVQQRHLSNSVLLAPVDDCVQAERSEDDDPVPDPPPGHRYYYYNHCVVLVVLVSGQWYAYPVNGDIDGGPVNVLLRPDDVLSSVLSVVLSVCSVVVHDSVVSSVSSNVSNVVLVVVLVVVVVPVPDPPDPPDPSVVVNSVSSVVVD